Protein AF-A4BT88-F1 (afdb_monomer)

InterPro domains:
  IPR002559 Transposase IS4-like domain [PF01609] (9-213)
  IPR012337 Ribonuclease H-like superfamily [SSF53098] (162-211)

Structure (mmCIF, N/CA/C/O backbone):
data_AF-A4BT88-F1
#
_entry.id   AF-A4BT88-F1
#
loop_
_atom_site.group_PDB
_atom_site.id
_atom_site.type_symbol
_atom_site.label_atom_id
_atom_site.label_alt_id
_atom_site.label_comp_id
_atom_site.label_asym_id
_atom_site.label_entity_id
_atom_site.label_seq_id
_atom_site.pdbx_PDB_ins_code
_atom_site.Cartn_x
_atom_site.Cartn_y
_atom_site.Cartn_z
_atom_site.occupancy
_atom_site.B_iso_or_equiv
_atom_site.auth_seq_id
_atom_site.auth_comp_id
_atom_site.auth_asym_id
_atom_site.auth_atom_id
_atom_site.pdbx_PDB_model_num
ATOM 1 N N . MET A 1 1 ? -19.658 20.709 -5.468 1.00 48.66 1 MET A N 1
ATOM 2 C CA . MET A 1 1 ? -19.830 19.901 -4.240 1.00 48.66 1 MET A CA 1
ATOM 3 C C . MET A 1 1 ? -18.979 18.652 -4.415 1.00 48.66 1 MET A C 1
ATOM 5 O O . MET A 1 1 ? -19.021 18.094 -5.504 1.00 48.66 1 MET A O 1
ATOM 9 N N . ARG A 1 2 ? -18.156 18.259 -3.438 1.00 46.72 2 ARG A N 1
ATOM 10 C CA . ARG A 1 2 ? -17.437 16.972 -3.468 1.00 46.72 2 ARG A CA 1
ATOM 11 C C . ARG A 1 2 ? -18.185 15.986 -2.574 1.00 46.72 2 ARG A C 1
ATOM 13 O O . ARG A 1 2 ? -18.686 16.385 -1.530 1.00 46.72 2 ARG A O 1
ATOM 20 N N . ARG A 1 3 ? -18.292 14.724 -2.984 1.00 50.97 3 ARG A N 1
ATOM 21 C CA . ARG A 1 3 ? -18.869 13.653 -2.159 1.00 50.97 3 ARG A CA 1
ATOM 22 C C . ARG A 1 3 ? -17.748 12.792 -1.611 1.00 50.97 3 ARG A C 1
ATOM 24 O O . ARG A 1 3 ? -16.859 12.423 -2.372 1.00 50.97 3 ARG A O 1
ATOM 31 N N . SER A 1 4 ? -17.804 12.490 -0.321 1.00 57.03 4 SER A N 1
ATOM 32 C CA . SER A 1 4 ? -16.987 11.448 0.296 1.00 57.03 4 SER A CA 1
ATOM 33 C C . SER A 1 4 ? -17.930 10.323 0.703 1.00 57.03 4 SER A C 1
ATOM 35 O O . SER A 1 4 ? -18.947 10.575 1.347 1.00 57.03 4 SER A O 1
ATOM 37 N N . GLY A 1 5 ? -17.650 9.109 0.243 1.00 66.62 5 GLY A N 1
ATOM 38 C CA . GLY A 1 5 ? -18.446 7.927 0.548 1.00 66.62 5 GLY A CA 1
ATOM 39 C C . GLY A 1 5 ? -17.533 6.814 1.025 1.00 66.62 5 GLY A C 1
ATOM 40 O O . GLY A 1 5 ? -16.428 6.670 0.505 1.00 66.62 5 GLY A O 1
ATOM 41 N N . ALA A 1 6 ? -17.991 6.051 2.010 1.00 75.00 6 ALA A N 1
ATOM 42 C CA . ALA A 1 6 ? -17.297 4.877 2.506 1.00 75.00 6 ALA A CA 1
ATOM 43 C C . ALA A 1 6 ? -18.170 3.640 2.298 1.00 75.00 6 ALA A C 1
ATOM 45 O O . ALA A 1 6 ? -19.349 3.629 2.663 1.00 75.00 6 ALA A O 1
ATOM 46 N N . TYR A 1 7 ? -17.568 2.602 1.724 1.00 78.00 7 TYR A N 1
ATOM 47 C CA . TYR A 1 7 ? -18.248 1.372 1.337 1.00 78.00 7 TYR A CA 1
ATOM 48 C C . TYR A 1 7 ? -17.558 0.169 1.972 1.00 78.00 7 TYR A C 1
ATOM 50 O O . TYR A 1 7 ? -16.331 0.142 2.078 1.00 78.00 7 TYR A O 1
ATOM 58 N N . LEU A 1 8 ? -18.348 -0.818 2.388 1.00 80.56 8 LEU A N 1
ATOM 59 C CA . LEU A 1 8 ? -17.885 -2.042 3.029 1.00 80.56 8 LEU A CA 1
ATOM 60 C C . LEU A 1 8 ? -18.184 -3.264 2.163 1.00 80.56 8 LEU A C 1
ATOM 62 O O . LEU A 1 8 ? -19.271 -3.390 1.602 1.00 80.56 8 LEU A O 1
ATOM 66 N N . GLY A 1 9 ? -17.225 -4.188 2.125 1.00 74.88 9 GLY A N 1
ATOM 67 C CA . GLY A 1 9 ? -17.332 -5.434 1.372 1.00 74.88 9 GLY A CA 1
ATOM 68 C C . GLY A 1 9 ? -17.268 -5.234 -0.144 1.00 74.88 9 GLY A C 1
ATOM 69 O O . GLY A 1 9 ? -17.352 -4.117 -0.650 1.00 74.88 9 GLY A O 1
ATOM 70 N N . ASN A 1 10 ? -17.128 -6.344 -0.868 1.00 68.94 10 ASN A N 1
ATOM 71 C CA . ASN A 1 10 ? -17.058 -6.351 -2.336 1.00 68.94 10 ASN A CA 1
ATOM 72 C C . ASN A 1 10 ? -18.403 -6.010 -3.001 1.00 68.94 10 ASN A C 1
ATOM 74 O O . ASN A 1 10 ? -18.450 -5.697 -4.183 1.00 68.94 10 ASN A O 1
ATOM 78 N N . GLU A 1 11 ? -19.489 -6.072 -2.233 1.00 66.69 11 GLU A N 1
ATOM 79 C CA . GLU A 1 11 ? -20.855 -5.752 -2.660 1.00 66.69 11 GLU A CA 1
ATOM 80 C C . GLU A 1 11 ? -21.156 -4.244 -2.577 1.00 66.69 11 GLU A C 1
ATOM 82 O O . GLU A 1 11 ? -22.206 -3.803 -3.032 1.00 66.69 11 GLU A O 1
ATOM 87 N N . GLY A 1 12 ? -20.247 -3.438 -2.006 1.00 66.06 12 GLY A N 1
ATOM 88 C CA . GLY A 1 12 ? -20.375 -1.981 -1.995 1.00 66.06 12 GLY A CA 1
ATOM 89 C C . GLY A 1 12 ? -21.410 -1.438 -1.004 1.00 66.06 12 GLY A C 1
ATOM 90 O O . GLY A 1 12 ? -22.100 -0.466 -1.307 1.00 66.06 12 GLY A O 1
ATOM 91 N N . TRP A 1 13 ? -21.522 -2.009 0.200 1.00 70.19 13 TRP A N 1
ATOM 92 C CA . TRP A 1 13 ? -22.459 -1.515 1.217 1.00 70.19 13 TRP A CA 1
ATOM 93 C C . TRP A 1 13 ? -22.060 -0.120 1.693 1.00 70.19 13 TRP A C 1
ATOM 95 O O . TRP A 1 13 ? -21.040 0.050 2.359 1.00 70.19 13 TRP A O 1
ATOM 105 N N . CYS A 1 14 ? -22.862 0.892 1.370 1.00 77.31 14 CYS A N 1
ATOM 106 C CA . CYS A 1 14 ? -22.620 2.260 1.813 1.00 77.31 14 CYS A CA 1
ATOM 107 C C . CYS A 1 14 ? -22.791 2.382 3.338 1.00 77.31 14 CYS A C 1
ATOM 109 O O . CYS A 1 14 ? -23.903 2.297 3.855 1.00 77.31 14 CYS A O 1
ATOM 111 N N . ILE A 1 15 ? -21.694 2.643 4.050 1.00 77.00 15 ILE A N 1
ATOM 112 C CA . ILE A 1 15 ? -21.663 2.788 5.518 1.00 77.00 15 ILE A CA 1
ATOM 113 C C . ILE A 1 15 ? -21.463 4.241 5.980 1.00 77.00 15 ILE A C 1
ATOM 115 O O . ILE A 1 15 ? -21.512 4.534 7.178 1.00 77.00 15 ILE A O 1
ATOM 119 N N . GLY A 1 16 ? -21.281 5.169 5.037 1.00 71.75 16 GLY A N 1
ATOM 120 C CA . GLY A 1 16 ? -21.278 6.607 5.295 1.00 71.75 16 GLY A CA 1
ATOM 121 C C . GLY A 1 16 ? -21.217 7.433 4.011 1.00 71.75 16 GLY A C 1
ATOM 122 O O . GLY A 1 16 ? -20.466 7.099 3.097 1.00 71.75 16 GLY A O 1
ATOM 123 N N . LEU A 1 17 ? -21.985 8.527 3.963 1.00 69.06 17 LEU A N 1
ATOM 124 C CA . LEU A 1 17 ? -21.977 9.514 2.879 1.00 69.06 17 LEU A CA 1
ATOM 125 C C . LEU A 1 17 ? -21.934 10.927 3.450 1.00 69.06 17 LEU A C 1
ATOM 127 O O . LEU A 1 17 ? -22.734 11.292 4.309 1.00 69.06 17 LEU A O 1
ATOM 131 N N . GLU A 1 18 ? -21.039 11.745 2.909 1.00 64.56 18 GLU A N 1
ATOM 132 C CA . GLU A 1 18 ? -20.963 13.168 3.203 1.00 64.56 18 GLU A CA 1
ATOM 133 C C . GLU A 1 18 ? -20.933 14.012 1.938 1.00 64.56 18 GLU A C 1
ATOM 135 O O . GLU A 1 18 ? -20.230 13.722 0.962 1.00 64.56 18 GLU A O 1
ATOM 140 N N . LEU A 1 19 ? -21.647 15.132 2.007 1.00 55.38 19 LEU A N 1
ATOM 141 C CA . LEU A 1 19 ? -21.564 16.206 1.035 1.00 55.38 19 LEU A CA 1
ATOM 142 C C . LEU A 1 19 ? -20.628 17.289 1.574 1.00 55.38 19 LEU A C 1
ATOM 144 O O . LEU A 1 19 ? -20.898 17.896 2.605 1.00 55.38 19 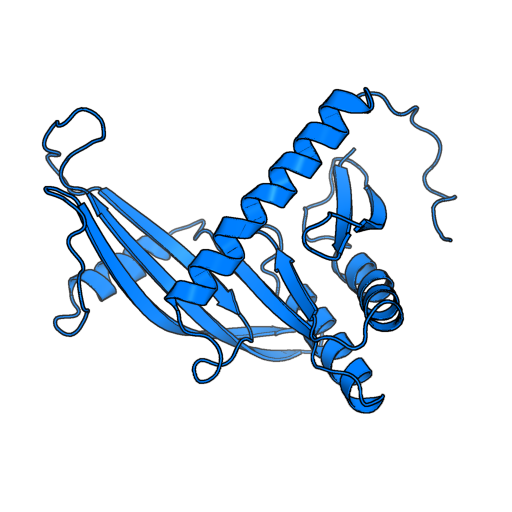LEU A O 1
ATOM 148 N N . ARG A 1 20 ? -19.541 17.556 0.849 1.00 57.53 20 ARG A N 1
ATOM 149 C CA . ARG A 1 20 ? -18.557 18.592 1.179 1.00 57.53 20 ARG A CA 1
ATOM 150 C C . ARG A 1 20 ? -18.611 19.743 0.183 1.00 57.53 20 ARG A C 1
ATOM 152 O O . ARG A 1 20 ? -18.902 19.567 -1.011 1.00 57.53 20 ARG A O 1
ATOM 159 N N . GLU A 1 21 ? -18.298 20.944 0.657 1.00 48.47 21 GLU A N 1
ATOM 160 C CA . GLU A 1 21 ? -18.140 22.106 -0.213 1.00 48.47 21 GLU A CA 1
ATOM 161 C C . GLU A 1 21 ? -17.037 21.860 -1.255 1.00 48.47 21 GLU A C 1
ATOM 163 O O . GLU A 1 21 ? -16.010 21.236 -0.994 1.00 48.47 21 GLU A O 1
ATOM 168 N N . GLY A 1 22 ? -17.254 22.323 -2.490 1.00 45.28 22 GLY A N 1
ATOM 169 C CA . GLY A 1 22 ? -16.423 21.948 -3.645 1.00 45.28 22 GLY A CA 1
ATOM 170 C C . GLY A 1 22 ? -14.963 22.423 -3.606 1.00 45.28 22 GLY A C 1
ATOM 171 O O . GLY A 1 22 ? -14.203 22.050 -4.497 1.00 45.28 22 GLY A O 1
ATOM 172 N N . ARG A 1 23 ? -14.585 23.236 -2.610 1.00 44.97 23 ARG A N 1
ATOM 173 C CA . ARG A 1 23 ? -13.253 23.841 -2.453 1.00 44.97 23 ARG A CA 1
ATOM 174 C C . ARG A 1 23 ? -12.338 23.103 -1.463 1.00 44.97 23 ARG A C 1
ATOM 176 O O . ARG A 1 23 ? -11.184 23.493 -1.338 1.00 44.97 23 ARG A O 1
ATOM 183 N N . CYS A 1 24 ? -12.809 22.058 -0.781 1.00 44.66 24 CYS A N 1
ATOM 184 C CA . CYS A 1 24 ? -11.990 21.312 0.180 1.00 44.66 24 CYS A CA 1
ATOM 185 C C . CYS A 1 24 ? -11.049 20.311 -0.518 1.00 44.66 24 CYS A C 1
ATOM 187 O O . CYS A 1 24 ? -11.451 19.617 -1.460 1.00 44.66 24 CYS A O 1
ATOM 189 N N . HIS A 1 25 ? -9.806 20.206 -0.034 1.00 51.12 25 HIS A N 1
ATOM 190 C CA . HIS A 1 25 ? -8.873 19.144 -0.429 1.00 51.12 25 HIS A CA 1
ATOM 191 C C . HIS A 1 25 ? -9.446 17.766 -0.057 1.00 51.12 25 HIS A C 1
ATOM 193 O O . HIS A 1 25 ? -10.094 17.634 0.978 1.00 51.12 25 HIS A O 1
ATOM 199 N N . SER A 1 26 ? -9.205 16.733 -0.873 1.00 53.91 26 SER A N 1
ATOM 200 C CA . SER A 1 26 ? -9.776 15.380 -0.700 1.00 53.91 26 SER A CA 1
ATOM 201 C C . SER A 1 26 ? -9.480 14.766 0.676 1.00 53.91 26 SER A C 1
ATOM 203 O O . SER A 1 26 ? -10.335 14.084 1.232 1.00 53.91 26 SER A O 1
ATOM 205 N N . ALA A 1 27 ? -8.316 15.058 1.263 1.00 55.72 27 ALA A N 1
ATOM 206 C CA . ALA A 1 27 ? -7.939 14.590 2.598 1.00 55.72 27 ALA A CA 1
ATOM 207 C C . ALA A 1 27 ? -8.569 15.391 3.757 1.00 55.72 27 ALA A C 1
ATOM 209 O O . ALA A 1 27 ? -8.646 14.891 4.879 1.00 55.72 27 ALA A O 1
ATOM 210 N N . GLN A 1 28 ? -9.005 16.632 3.525 1.00 57.56 28 GLN A N 1
ATOM 211 C CA . GLN A 1 28 ? -9.471 17.522 4.590 1.00 57.56 28 GLN A CA 1
ATOM 212 C C . GLN A 1 28 ? -10.834 17.059 5.124 1.00 57.56 28 GLN A C 1
ATOM 214 O O . GLN A 1 28 ? -11.808 17.019 4.372 1.00 57.56 28 GLN A O 1
ATOM 219 N N . GLY A 1 29 ? -10.885 16.707 6.415 1.00 58.78 29 GLY A N 1
ATOM 220 C CA . GLY A 1 29 ? -12.068 16.168 7.100 1.00 58.78 29 GLY A CA 1
ATOM 221 C C . GLY A 1 29 ? -12.279 14.665 6.887 1.00 58.78 29 GLY A C 1
ATOM 222 O O . GLY A 1 29 ? -13.250 14.090 7.367 1.00 58.78 29 GLY A O 1
ATOM 223 N N . THR A 1 30 ? -11.416 13.981 6.132 1.00 67.38 30 THR A N 1
ATOM 224 C CA . THR A 1 30 ? -11.561 12.528 5.908 1.00 67.38 30 THR A CA 1
ATOM 225 C C . THR A 1 30 ? -11.239 11.726 7.165 1.00 67.38 30 THR A C 1
ATOM 227 O O . THR A 1 30 ? -11.800 10.657 7.373 1.00 67.38 30 THR A O 1
ATOM 230 N N . ASP A 1 31 ? -10.418 12.273 8.053 1.00 67.62 31 ASP A N 1
ATOM 231 C CA . ASP A 1 31 ? -10.164 11.700 9.370 1.00 67.62 31 ASP A CA 1
ATOM 232 C C . ASP A 1 31 ? -11.429 11.658 10.238 1.00 67.62 31 ASP A C 1
ATOM 234 O O . ASP A 1 31 ? -11.677 10.653 10.896 1.00 67.62 31 ASP A O 1
ATOM 238 N N . GLU A 1 32 ? -12.281 12.684 10.161 1.00 73.12 32 GLU A N 1
ATOM 239 C CA . GLU A 1 32 ? -13.572 12.718 10.860 1.00 73.12 32 GLU A CA 1
ATOM 240 C C . GLU A 1 32 ? -14.534 11.661 10.298 1.00 73.12 32 GLU A C 1
ATOM 242 O O . GLU A 1 32 ? -15.223 10.972 11.051 1.00 73.12 32 GLU A O 1
ATOM 247 N N . VAL A 1 33 ? -14.526 11.454 8.974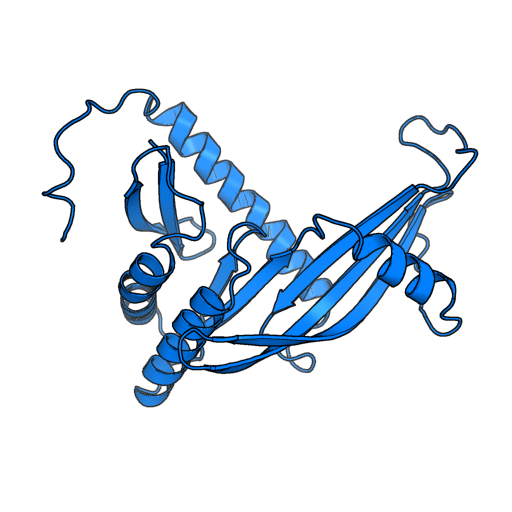 1.00 78.12 33 VAL A N 1
ATOM 248 C CA . VAL A 1 33 ? -15.275 10.354 8.343 1.00 78.12 33 VAL A CA 1
ATOM 249 C C . VAL A 1 33 ? -14.778 9.003 8.832 1.00 78.12 33 VAL A C 1
ATOM 251 O O . VAL A 1 33 ? -15.596 8.173 9.224 1.00 78.12 33 VAL A O 1
ATOM 254 N N . LEU A 1 34 ? -13.463 8.772 8.856 1.00 83.56 34 LEU A N 1
ATOM 255 C CA . LEU A 1 34 ? -12.897 7.516 9.351 1.00 83.56 34 LEU A CA 1
ATOM 256 C C . LEU A 1 34 ? -13.265 7.277 10.820 1.00 83.56 34 LEU A C 1
ATOM 258 O O . LEU A 1 34 ? -13.692 6.173 11.158 1.00 83.56 34 LEU A O 1
ATOM 262 N N . ALA A 1 35 ? -13.193 8.310 11.663 1.00 80.44 35 ALA A N 1
ATOM 263 C CA . ALA A 1 35 ? -13.559 8.224 13.075 1.00 80.44 35 ALA A CA 1
ATOM 264 C C . ALA A 1 35 ? -15.021 7.795 13.286 1.00 80.44 35 ALA A C 1
ATOM 266 O O . ALA A 1 35 ? -15.318 7.064 14.228 1.00 80.44 35 ALA A O 1
ATOM 267 N N . ARG A 1 36 ? -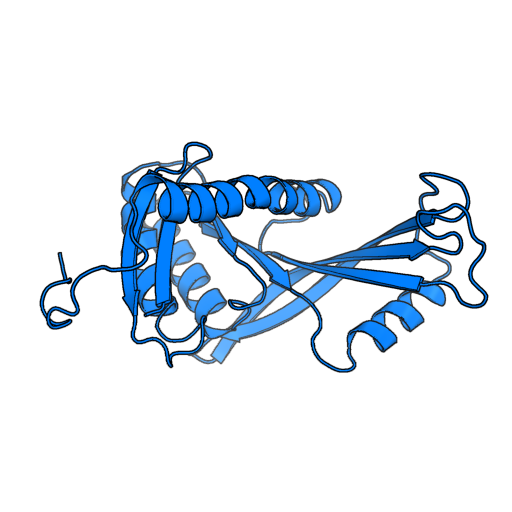15.944 8.186 12.397 1.00 81.69 36 ARG A N 1
ATOM 268 C CA . ARG A 1 36 ? -17.347 7.742 12.473 1.00 81.69 36 ARG A CA 1
ATOM 269 C C . ARG A 1 36 ? -17.590 6.387 11.814 1.00 81.69 36 ARG A C 1
ATOM 271 O O . ARG A 1 36 ? -18.405 5.603 12.298 1.00 81.69 36 ARG A O 1
ATOM 278 N N . VAL A 1 37 ? -16.934 6.121 10.688 1.00 86.38 37 VAL A N 1
ATOM 279 C CA . VAL A 1 37 ? -17.232 4.967 9.833 1.00 86.38 37 VAL A CA 1
ATOM 280 C C . VAL A 1 37 ? -16.553 3.690 10.328 1.00 86.38 37 VAL A C 1
ATOM 282 O O . VAL A 1 37 ? -17.181 2.632 10.306 1.00 86.38 37 VAL A O 1
ATOM 285 N N . LEU A 1 38 ? -15.308 3.754 10.806 1.00 89.44 38 LEU A N 1
ATOM 286 C CA . LEU A 1 38 ? -14.565 2.559 11.223 1.00 89.44 38 LEU A CA 1
ATOM 287 C C . LEU A 1 38 ? -15.207 1.830 12.421 1.00 89.44 38 LEU A C 1
ATOM 289 O O . LEU A 1 38 ? -15.340 0.605 12.345 1.00 89.44 38 LEU A O 1
ATOM 293 N N . PRO A 1 39 ? -15.706 2.517 13.471 1.00 87.31 39 PRO A N 1
ATOM 294 C CA . PRO A 1 39 ? -16.450 1.847 14.538 1.00 87.31 39 PRO A CA 1
ATOM 295 C C . PRO A 1 39 ? -17.75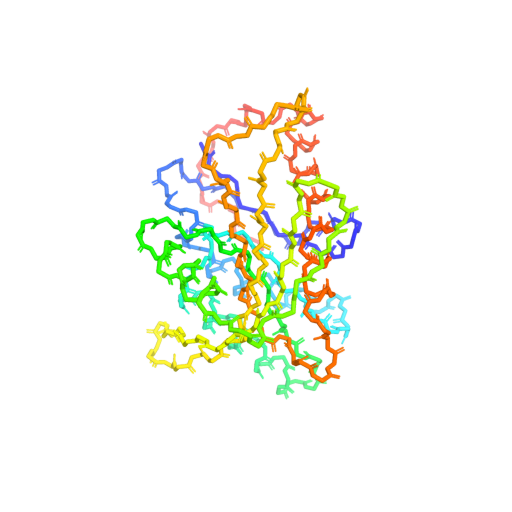0 1.206 14.038 1.00 87.31 39 PRO A C 1
ATOM 297 O O . PRO A 1 39 ? -18.108 0.112 14.469 1.00 87.31 39 PRO A O 1
ATOM 300 N N . ARG A 1 40 ? -18.455 1.854 13.096 1.00 88.12 4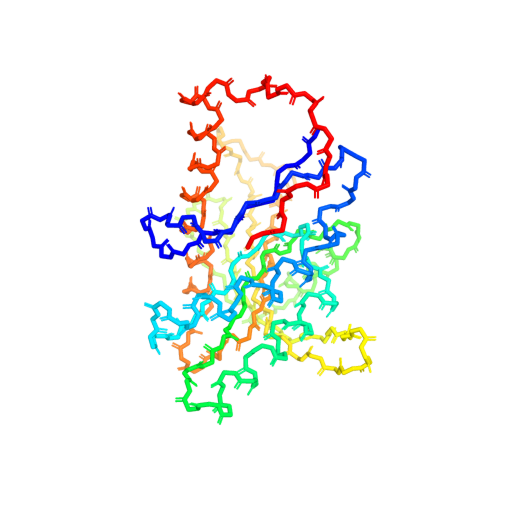0 ARG A N 1
ATOM 301 C CA . ARG A 1 40 ? -19.674 1.300 12.479 1.00 88.12 40 ARG A CA 1
ATOM 302 C C . ARG A 1 40 ? -19.353 0.034 11.685 1.00 88.12 40 ARG A C 1
ATOM 304 O O . ARG A 1 40 ? -20.015 -0.977 11.888 1.00 88.12 40 ARG A O 1
ATOM 311 N N . ALA A 1 41 ? -18.305 0.058 10.861 1.00 87.62 41 ALA A N 1
ATOM 312 C CA . ALA A 1 41 ? -17.833 -1.115 10.128 1.00 87.62 41 ALA A CA 1
ATOM 313 C C . ALA A 1 41 ? -17.478 -2.272 11.074 1.00 87.62 41 ALA A C 1
ATOM 315 O O . ALA A 1 41 ? -17.845 -3.413 10.813 1.00 87.62 41 ALA A O 1
ATOM 316 N N . GLY A 1 42 ? -16.829 -1.979 12.206 1.00 86.31 42 GLY A N 1
ATOM 317 C CA . GLY A 1 42 ? -16.491 -2.998 13.199 1.00 86.31 42 GLY A CA 1
ATOM 318 C C . GLY A 1 42 ? -17.672 -3.595 13.955 1.00 86.31 42 GLY A C 1
ATOM 319 O O . GLY A 1 42 ? -17.562 -4.711 14.439 1.00 86.31 42 GLY A O 1
ATOM 320 N N . ARG A 1 43 ? -18.818 -2.912 14.005 1.00 87.00 43 ARG A N 1
ATOM 321 C CA . ARG A 1 43 ? -20.063 -3.478 14.552 1.00 87.00 43 ARG A CA 1
ATOM 322 C C . ARG A 1 43 ? -20.804 -4.377 13.564 1.00 87.00 43 ARG A C 1
ATOM 324 O O . ARG A 1 43 ? -21.684 -5.120 13.981 1.00 87.00 43 ARG A O 1
ATOM 331 N N . LEU A 1 44 ? -20.497 -4.266 12.271 1.00 87.38 44 LEU A N 1
ATOM 332 C CA . LEU A 1 44 ? -21.151 -5.035 11.209 1.00 87.38 44 LEU A CA 1
ATOM 333 C C . LEU A 1 44 ? -20.452 -6.369 10.926 1.00 87.38 44 LEU A C 1
ATOM 335 O O . LEU A 1 44 ? -21.053 -7.246 10.315 1.00 87.38 44 LEU A O 1
ATOM 339 N N . THR A 1 45 ? -19.190 -6.524 11.330 1.00 85.12 45 THR A N 1
ATOM 340 C CA . THR A 1 45 ? -18.421 -7.748 11.092 1.00 85.12 45 THR A CA 1
ATOM 341 C C . THR A 1 45 ? -17.281 -7.900 12.088 1.00 85.12 45 THR A C 1
ATOM 343 O O . THR A 1 45 ? -16.584 -6.929 12.386 1.00 85.12 45 THR A O 1
ATOM 346 N N . ASP A 1 46 ? -17.032 -9.135 12.522 1.00 84.31 46 ASP A N 1
ATOM 347 C CA . ASP A 1 46 ? -15.873 -9.505 13.342 1.00 84.31 46 ASP A CA 1
ATOM 348 C C . ASP A 1 46 ? -14.605 -9.751 12.507 1.00 84.31 46 ASP A C 1
ATOM 350 O O . ASP A 1 46 ? -13.505 -9.823 13.060 1.00 84.31 46 ASP A O 1
ATOM 354 N N . ALA A 1 47 ? -14.736 -9.838 11.178 1.00 86.88 47 ALA A N 1
ATOM 355 C CA . ALA A 1 47 ? -13.614 -10.050 10.271 1.00 86.88 47 ALA A CA 1
ATOM 356 C C . ALA A 1 47 ? -12.608 -8.885 10.302 1.00 86.88 47 ALA A C 1
ATOM 358 O O . ALA A 1 47 ? -12.949 -7.742 10.625 1.00 86.88 47 ALA A O 1
ATOM 359 N N . ALA A 1 48 ? -11.363 -9.177 9.914 1.00 88.94 48 ALA A N 1
ATOM 360 C CA . ALA A 1 48 ? -10.349 -8.150 9.703 1.00 88.94 48 ALA A CA 1
ATOM 361 C C . ALA A 1 48 ? -10.822 -7.139 8.648 1.00 88.94 48 ALA A C 1
ATOM 363 O O . ALA A 1 48 ? -11.434 -7.509 7.643 1.00 88.94 48 ALA A O 1
ATOM 364 N N . LEU A 1 49 ? -10.533 -5.859 8.880 1.00 93.12 49 LEU A N 1
ATOM 365 C CA . LEU A 1 49 ? -10.887 -4.790 7.950 1.00 93.12 49 LEU A CA 1
ATOM 366 C C . LEU A 1 49 ? -9.647 -4.305 7.212 1.00 93.12 49 LEU A C 1
ATOM 368 O O . LEU A 1 49 ? -8.599 -4.132 7.822 1.00 93.12 49 LEU A O 1
ATOM 372 N N . LEU A 1 50 ? -9.797 -4.011 5.921 1.00 93.31 50 LEU A N 1
ATOM 373 C CA . LEU A 1 50 ? -8.777 -3.349 5.114 1.00 93.31 50 LEU A CA 1
ATOM 374 C C . LEU A 1 50 ? -9.341 -2.045 4.549 1.00 93.31 50 LEU A C 1
ATOM 376 O O . LEU A 1 50 ? -10.234 -2.052 3.700 1.00 93.31 50 LEU A O 1
ATOM 380 N N . VAL A 1 51 ? -8.800 -0.921 5.006 1.00 91.75 51 VAL A N 1
ATOM 381 C CA . VAL A 1 51 ? -9.112 0.407 4.481 1.00 91.75 51 VAL A CA 1
ATOM 382 C C . VAL A 1 51 ? -8.297 0.627 3.211 1.00 91.75 51 VAL A C 1
ATOM 384 O O . VAL A 1 51 ? -7.076 0.763 3.269 1.00 91.75 51 VAL A O 1
ATOM 387 N N . ARG A 1 52 ? -8.973 0.666 2.061 1.00 89.75 52 ARG A N 1
ATOM 388 C CA . ARG A 1 52 ? -8.363 0.956 0.755 1.00 89.75 52 ARG A CA 1
ATOM 389 C C . ARG A 1 52 ? -8.652 2.397 0.359 1.00 89.75 52 ARG A C 1
ATOM 391 O O . ARG A 1 52 ? -9.807 2.813 0.420 1.00 89.75 52 ARG A O 1
ATOM 398 N N . MET A 1 53 ? -7.619 3.152 -0.007 1.00 86.75 53 MET A N 1
ATOM 399 C CA . MET A 1 53 ? -7.756 4.552 -0.422 1.00 86.75 53 MET A CA 1
ATOM 400 C C . MET A 1 53 ? -6.785 4.912 -1.552 1.00 86.75 53 MET A C 1
ATOM 402 O O . MET A 1 53 ? -5.736 4.289 -1.723 1.00 86.75 53 MET A O 1
ATOM 406 N N . ASP A 1 54 ? -7.113 5.964 -2.296 1.00 82.88 54 ASP A N 1
ATOM 407 C CA . ASP A 1 54 ? -6.246 6.516 -3.337 1.00 82.88 54 ASP A CA 1
ATOM 408 C C . ASP A 1 54 ? -5.193 7.484 -2.798 1.00 82.88 54 ASP A C 1
ATOM 410 O O . ASP A 1 54 ? -5.229 7.921 -1.646 1.00 82.88 54 ASP A O 1
ATOM 414 N N . SER A 1 55 ? -4.279 7.894 -3.680 1.00 77.62 55 SER A N 1
ATOM 415 C CA . SER A 1 55 ? -3.134 8.757 -3.360 1.00 77.62 55 SER A CA 1
ATOM 416 C C . SER A 1 55 ? -3.520 10.093 -2.742 1.00 77.62 55 SER A C 1
ATOM 418 O O . SER A 1 55 ? -2.742 10.688 -2.003 1.00 77.62 55 SER A O 1
ATOM 420 N N . ASP A 1 56 ? -4.726 10.566 -3.042 1.00 74.62 56 ASP A N 1
ATOM 421 C CA . ASP A 1 56 ? -5.294 11.793 -2.490 1.00 74.62 56 ASP A CA 1
ATOM 422 C C . ASP A 1 56 ? -5.513 11.722 -0.962 1.00 74.62 56 ASP A C 1
ATOM 424 O O . ASP A 1 56 ? -5.745 12.751 -0.325 1.00 74.62 56 ASP A O 1
ATOM 428 N N . PHE A 1 57 ? -5.413 10.524 -0.376 1.00 78.94 57 PHE A N 1
ATOM 429 C CA . PHE A 1 57 ? -5.549 10.237 1.050 1.00 78.94 57 PHE A CA 1
ATOM 430 C C . PHE A 1 57 ? -4.231 9.789 1.712 1.00 78.94 57 PHE A C 1
ATOM 432 O O . PHE A 1 57 ? -4.240 9.397 2.879 1.00 78.94 57 PHE A O 1
ATOM 439 N N . ASP A 1 58 ? -3.084 9.879 1.025 1.00 83.12 58 ASP A N 1
ATOM 440 C CA . ASP A 1 58 ? -1.769 9.693 1.661 1.00 83.12 58 ASP A CA 1
ATOM 441 C C . ASP A 1 58 ? -1.468 10.878 2.591 1.00 83.12 58 ASP A C 1
ATOM 443 O O . ASP A 1 58 ? -0.891 11.894 2.201 1.00 83.12 58 ASP A O 1
ATOM 447 N N . SER A 1 59 ? -1.896 10.761 3.847 1.00 84.75 59 SER A N 1
ATOM 448 C CA . SER A 1 59 ? -1.544 11.713 4.892 1.00 84.75 59 SER A CA 1
ATOM 449 C C . SER A 1 59 ? -1.292 11.002 6.211 1.00 84.75 59 SER A C 1
ATOM 451 O O . SER A 1 59 ? -2.027 10.097 6.611 1.00 84.75 59 SER A O 1
ATOM 453 N N . GLY A 1 60 ? -0.275 11.464 6.939 1.00 85.31 60 GLY A N 1
ATOM 454 C CA . GLY A 1 60 ? 0.038 10.932 8.263 1.00 85.31 60 GLY A CA 1
ATOM 455 C C . GLY A 1 60 ? -1.132 11.041 9.245 1.00 85.31 60 GLY A C 1
ATOM 456 O O . GLY A 1 60 ? -1.334 10.140 10.053 1.00 85.31 60 GLY A O 1
ATOM 457 N N . LYS A 1 61 ? -1.969 12.083 9.119 1.00 85.69 61 LYS A N 1
ATOM 458 C CA . LYS A 1 61 ? -3.205 12.236 9.903 1.00 85.69 61 LYS A CA 1
ATOM 459 C C . LYS A 1 61 ? -4.154 11.049 9.706 1.00 85.69 61 LYS A C 1
ATOM 461 O O . LYS A 1 61 ? -4.631 10.507 10.698 1.00 85.69 61 LYS A O 1
ATOM 466 N N . LEU A 1 62 ? -4.383 10.631 8.458 1.00 87.94 62 LEU A N 1
ATOM 467 C CA . LEU A 1 62 ? -5.279 9.515 8.134 1.00 87.94 62 LEU A CA 1
ATOM 468 C C . LEU A 1 62 ? -4.702 8.173 8.579 1.00 87.94 62 LEU A C 1
ATOM 470 O O . LEU A 1 62 ? -5.416 7.390 9.200 1.00 87.94 62 LEU A O 1
ATOM 474 N N . PHE A 1 63 ? -3.406 7.940 8.360 1.00 89.75 63 PHE A N 1
ATOM 475 C CA . PHE A 1 63 ? -2.739 6.760 8.914 1.00 89.75 63 PHE A CA 1
ATOM 476 C C . PHE A 1 63 ? -2.872 6.697 10.442 1.00 89.75 63 PHE A C 1
ATOM 478 O O . PHE A 1 63 ? -3.150 5.632 10.984 1.00 89.75 63 PHE A O 1
ATOM 485 N N . GLY A 1 64 ? -2.718 7.833 11.133 1.00 89.44 64 GLY A N 1
ATOM 486 C CA . GLY A 1 64 ? -2.865 7.916 12.588 1.00 89.44 64 GLY A CA 1
ATOM 487 C C . GLY A 1 64 ? -4.275 7.579 13.053 1.00 89.44 64 GLY A C 1
ATOM 488 O O . GLY A 1 64 ? -4.434 6.746 13.938 1.00 89.44 64 GLY A O 1
ATOM 489 N N . ALA A 1 65 ? -5.291 8.148 12.400 1.00 89.56 65 ALA A N 1
ATOM 490 C CA . ALA A 1 65 ? -6.688 7.857 12.710 1.00 89.56 65 ALA A CA 1
ATOM 491 C C . ALA A 1 65 ? -7.029 6.365 12.524 1.00 89.56 65 ALA A C 1
ATOM 493 O O . ALA A 1 65 ? -7.708 5.774 13.362 1.00 89.56 65 ALA A O 1
ATOM 494 N N . ILE A 1 66 ? -6.524 5.728 11.459 1.00 91.94 66 ILE A N 1
ATOM 495 C CA . ILE A 1 66 ? -6.733 4.288 11.225 1.00 91.94 66 ILE A CA 1
ATOM 496 C C . ILE A 1 66 ? -6.011 3.455 12.285 1.00 91.94 66 ILE A C 1
ATOM 498 O O . ILE A 1 66 ? -6.596 2.515 12.818 1.00 91.94 66 ILE A O 1
ATOM 502 N N . ALA A 1 67 ? -4.768 3.804 12.624 1.00 91.00 67 ALA A N 1
ATOM 503 C CA . ALA A 1 67 ? -4.005 3.103 13.652 1.00 91.00 67 ALA A CA 1
ATOM 504 C C . ALA A 1 67 ? -4.686 3.188 15.030 1.00 91.00 67 ALA A C 1
ATOM 506 O O . ALA A 1 67 ? -4.774 2.187 15.739 1.00 91.00 67 ALA A O 1
ATOM 507 N N . GLU A 1 68 ? -5.221 4.357 15.390 1.00 90.56 68 GLU A N 1
ATOM 508 C CA . GLU A 1 68 ? -5.968 4.567 16.633 1.00 90.56 68 GLU A CA 1
ATOM 509 C C . GLU A 1 68 ? -7.258 3.736 16.670 1.00 90.56 68 GLU A C 1
ATOM 511 O O . GLU A 1 68 ? -7.489 3.017 17.645 1.00 90.56 68 GLU A O 1
ATOM 516 N N . ALA A 1 69 ? -8.044 3.748 15.588 1.00 91.69 69 ALA A N 1
ATOM 517 C CA . ALA A 1 69 ? -9.249 2.927 15.466 1.00 91.69 69 ALA A CA 1
ATOM 518 C C . ALA A 1 69 ? -8.934 1.419 15.502 1.00 91.69 69 ALA A C 1
ATOM 520 O O . ALA A 1 69 ? -9.646 0.639 16.137 1.00 91.69 69 ALA A O 1
ATOM 521 N N . SER A 1 70 ? -7.841 1.002 14.856 1.00 93.06 70 SER A N 1
ATOM 522 C CA . SER A 1 70 ? -7.348 -0.378 14.879 1.00 93.06 70 SER A CA 1
ATOM 523 C C . SER A 1 70 ? -6.977 -0.815 16.297 1.00 93.06 70 SER A C 1
ATOM 525 O O . SER A 1 70 ? -7.371 -1.896 16.738 1.00 93.06 70 SER A O 1
ATOM 527 N N . ALA A 1 71 ? -6.264 0.035 17.041 1.00 92.00 71 ALA A N 1
ATOM 528 C CA . ALA A 1 71 ? -5.885 -0.237 18.423 1.00 92.00 71 ALA A CA 1
ATOM 529 C C . ALA A 1 71 ? -7.106 -0.298 19.355 1.00 92.00 71 ALA A C 1
ATOM 531 O O . ALA A 1 71 ? -7.177 -1.165 20.225 1.00 92.00 71 ALA A O 1
ATOM 532 N N . GLU A 1 72 ? -8.082 0.595 19.178 1.00 92.31 72 GLU A N 1
ATOM 533 C CA . GLU A 1 72 ? -9.324 0.578 19.953 1.00 92.31 72 GLU A CA 1
ATOM 534 C C . GLU A 1 72 ? -10.128 -0.703 19.727 1.00 92.31 72 GLU A C 1
ATOM 536 O O . GLU A 1 72 ? -10.522 -1.359 20.694 1.00 92.31 72 GLU A O 1
ATOM 541 N N . ARG A 1 73 ? -10.294 -1.111 18.465 1.00 92.50 73 ARG A N 1
ATOM 542 C CA . ARG A 1 73 ? -10.976 -2.358 18.113 1.00 92.50 73 ARG A CA 1
ATOM 543 C C . ARG A 1 73 ? -10.301 -3.580 18.738 1.00 92.50 73 ARG A C 1
ATOM 545 O O . ARG A 1 73 ? -10.986 -4.438 19.291 1.00 92.50 73 ARG A O 1
ATOM 552 N N . GLN A 1 74 ? -8.972 -3.634 18.702 1.00 93.00 74 GLN A N 1
ATOM 553 C CA . GLN A 1 74 ? -8.202 -4.730 19.294 1.00 93.00 74 GLN A CA 1
ATOM 554 C C . GLN A 1 74 ? -8.307 -4.771 20.823 1.00 93.00 74 GLN A C 1
ATOM 556 O O . GLN A 1 74 ? -8.415 -5.855 21.393 1.00 93.00 74 GLN A O 1
ATOM 561 N N . ARG A 1 75 ? -8.363 -3.616 21.507 1.00 93.88 75 ARG A N 1
ATOM 562 C CA . ARG A 1 75 ? -8.650 -3.571 22.956 1.00 93.88 75 ARG A CA 1
ATOM 563 C C . ARG A 1 75 ? -10.017 -4.168 23.297 1.00 93.88 75 ARG A C 1
ATOM 565 O O . ARG A 1 75 ? -10.172 -4.739 24.371 1.00 93.88 75 ARG A O 1
ATOM 572 N N . GLY A 1 76 ? -10.983 -4.055 22.386 1.00 90.69 76 GLY A N 1
ATOM 573 C CA . GLY A 1 76 ? -12.295 -4.696 22.482 1.00 90.69 76 GLY A CA 1
ATOM 574 C C . GLY A 1 76 ? -12.323 -6.175 22.071 1.00 90.69 76 GLY A C 1
ATOM 575 O O . GLY A 1 76 ? -13.402 -6.756 22.038 1.00 90.69 76 GLY A O 1
ATOM 576 N N . GLY A 1 77 ? -11.177 -6.784 21.742 1.00 91.56 77 GLY A N 1
ATOM 577 C CA . GLY A 1 77 ? -11.074 -8.180 21.298 1.00 91.56 77 GLY A CA 1
ATOM 578 C C . GLY A 1 77 ? -11.340 -8.408 19.805 1.00 91.56 77 GLY A C 1
ATOM 579 O O . GLY A 1 77 ? -11.365 -9.555 19.365 1.00 91.56 77 GLY A O 1
ATOM 580 N N . GLY A 1 78 ? -11.534 -7.347 19.018 1.00 91.19 78 GLY A N 1
ATOM 581 C CA . GLY A 1 78 ? -11.747 -7.448 17.575 1.00 91.19 78 GLY A CA 1
ATOM 582 C C . GLY A 1 78 ? -10.448 -7.593 16.774 1.00 91.19 78 GLY A C 1
ATOM 583 O O . GLY A 1 78 ? -9.367 -7.225 17.228 1.00 91.19 78 GLY A O 1
ATOM 584 N N . ALA A 1 79 ? -10.568 -8.080 15.537 1.00 91.94 79 ALA A N 1
ATOM 585 C CA . ALA A 1 79 ? -9.469 -8.127 14.570 1.00 91.94 79 ALA A CA 1
ATOM 586 C C . ALA A 1 79 ? -8.915 -6.721 14.227 1.00 91.94 79 ALA A C 1
ATOM 588 O O . ALA A 1 79 ? -9.647 -5.734 14.361 1.00 91.94 79 ALA A O 1
ATOM 589 N N . PRO A 1 80 ? -7.652 -6.601 13.769 1.00 92.31 80 PRO A N 1
ATOM 590 C CA . PRO A 1 80 ? -7.072 -5.316 13.388 1.00 92.31 80 PRO A CA 1
ATOM 591 C C . PRO A 1 80 ? -7.784 -4.678 12.187 1.00 92.31 80 PRO A C 1
ATOM 593 O O . PRO A 1 80 ? -8.412 -5.344 11.357 1.00 92.31 80 PRO A O 1
ATOM 596 N N . ILE A 1 81 ? -7.651 -3.355 12.105 1.00 94.62 81 ILE A N 1
ATOM 597 C CA . ILE A 1 81 ? -7.962 -2.565 10.915 1.00 94.62 81 ILE A CA 1
ATOM 598 C C . ILE A 1 81 ? -6.636 -2.242 10.226 1.00 94.62 81 ILE A C 1
ATOM 600 O O . ILE A 1 81 ? -5.791 -1.544 10.787 1.00 94.62 81 ILE A O 1
ATOM 604 N N . GLU A 1 82 ? -6.475 -2.769 9.022 1.00 94.88 82 GLU A N 1
ATOM 605 C CA . GLU A 1 82 ? -5.318 -2.599 8.152 1.00 94.88 82 GLU A CA 1
ATOM 606 C C . GLU A 1 82 ? -5.575 -1.488 7.128 1.00 94.88 82 GLU A C 1
ATOM 608 O O . GLU A 1 82 ? -6.721 -1.114 6.864 1.00 94.88 82 GLU A O 1
ATOM 613 N N . VAL A 1 83 ? -4.517 -0.970 6.507 1.00 93.75 83 VAL A N 1
ATOM 614 C CA . VAL A 1 83 ? -4.611 0.067 5.471 1.00 93.75 83 VAL A CA 1
ATOM 615 C C . VAL A 1 83 ? -3.816 -0.307 4.224 1.00 93.75 83 VAL A C 1
ATOM 617 O O . VAL A 1 83 ? -2.756 -0.923 4.314 1.00 93.75 83 VAL A O 1
ATOM 620 N N . LEU A 1 84 ? -4.323 0.086 3.056 1.00 93.81 84 LEU A N 1
ATOM 621 C CA . LEU A 1 84 ? -3.649 0.018 1.762 1.00 93.81 84 LEU A CA 1
ATOM 622 C C . LEU A 1 84 ? -3.948 1.293 0.964 1.00 93.81 84 LEU A C 1
ATOM 624 O O . LEU A 1 84 ? -5.091 1.540 0.582 1.00 93.81 84 LEU A O 1
ATOM 628 N N . ILE A 1 85 ? -2.918 2.094 0.697 1.00 90.00 85 ILE A N 1
ATOM 629 C CA . ILE A 1 85 ? -3.020 3.314 -0.110 1.00 90.00 85 ILE A CA 1
ATOM 630 C C . ILE A 1 85 ? -2.127 3.189 -1.335 1.00 90.00 85 ILE A C 1
ATOM 632 O O . ILE A 1 85 ? -0.927 2.960 -1.190 1.00 90.00 85 ILE A O 1
ATOM 636 N N . LYS A 1 86 ? -2.676 3.405 -2.535 1.00 86.69 86 LYS A N 1
ATOM 637 C CA . LYS A 1 86 ? -1.835 3.623 -3.718 1.00 86.69 86 LYS A CA 1
ATOM 638 C C . LYS A 1 86 ? -1.353 5.058 -3.723 1.00 86.69 86 LYS A C 1
ATOM 640 O O . LYS A 1 86 ? -2.156 5.979 -3.789 1.00 86.69 86 LYS A O 1
ATOM 645 N N . TRP A 1 87 ? -0.049 5.253 -3.729 1.00 76.94 87 TRP A N 1
ATOM 646 C CA . TRP A 1 87 ? 0.564 6.550 -3.929 1.00 76.94 87 TRP A CA 1
ATOM 647 C C . TRP A 1 87 ? 1.021 6.704 -5.380 1.00 76.94 87 TRP A C 1
ATOM 649 O O . TRP A 1 87 ? 1.513 5.768 -6.008 1.00 76.94 87 TRP A O 1
ATOM 659 N N . ASN A 1 88 ? 0.848 7.903 -5.933 1.00 64.69 88 ASN A N 1
ATOM 660 C CA . ASN A 1 88 ? 1.447 8.270 -7.209 1.00 64.69 88 ASN A CA 1
ATOM 661 C C . ASN A 1 88 ? 2.464 9.380 -6.917 1.00 64.69 88 ASN A C 1
ATOM 663 O O . ASN A 1 88 ? 2.034 10.448 -6.465 1.00 64.69 88 ASN A O 1
ATOM 667 N N . PRO A 1 89 ? 3.776 9.160 -7.116 1.00 59.47 89 PRO A N 1
ATOM 668 C CA . PRO A 1 89 ? 4.787 10.156 -6.789 1.00 59.47 89 PRO A CA 1
ATOM 669 C C . PRO A 1 89 ? 4.568 11.429 -7.621 1.00 59.47 89 PRO A C 1
ATOM 671 O O . PRO A 1 89 ? 4.912 11.495 -8.798 1.00 59.47 89 PRO A O 1
ATOM 674 N N . ARG A 1 90 ? 3.972 12.468 -7.028 1.00 55.31 90 ARG A N 1
ATOM 675 C CA . ARG A 1 90 ? 3.864 13.789 -7.660 1.00 55.31 90 ARG A CA 1
ATOM 676 C C . ARG A 1 90 ? 5.067 14.624 -7.220 1.00 55.31 90 ARG A C 1
ATOM 678 O O . ARG A 1 90 ? 5.099 15.101 -6.092 1.00 55.31 90 ARG A O 1
ATOM 685 N N . GLY A 1 91 ? 6.039 14.789 -8.120 1.00 55.75 91 GLY A N 1
ATOM 686 C CA . GLY A 1 91 ? 7.201 15.670 -7.946 1.00 55.75 91 GLY A CA 1
ATOM 687 C C . GLY A 1 91 ? 8.497 14.954 -7.548 1.00 55.75 91 GLY A C 1
ATOM 688 O O . GLY A 1 91 ? 8.748 14.732 -6.369 1.00 55.75 91 GLY A O 1
ATOM 689 N N . GLY A 1 92 ? 9.336 14.639 -8.543 1.00 59.47 92 GLY A N 1
ATOM 690 C CA . GLY A 1 92 ? 10.794 14.443 -8.431 1.00 59.47 92 GLY A CA 1
ATOM 691 C C . GLY A 1 92 ? 11.323 13.251 -7.622 1.00 59.47 92 GLY A C 1
ATOM 692 O O . GLY A 1 92 ? 12.535 13.082 -7.529 1.00 59.47 92 GLY A O 1
ATOM 693 N N . GLY A 1 93 ? 10.459 12.449 -6.995 1.00 77.19 93 GLY A N 1
ATOM 694 C CA . GLY A 1 93 ? 10.870 11.272 -6.219 1.00 77.19 93 GLY A CA 1
ATOM 695 C C . GLY A 1 93 ? 10.836 9.956 -6.999 1.00 77.19 93 GLY A C 1
ATOM 696 O O . GLY A 1 93 ? 11.514 9.006 -6.610 1.00 77.19 93 GLY A O 1
ATOM 697 N N . ALA A 1 94 ? 10.052 9.883 -8.080 1.00 86.44 94 ALA A N 1
ATOM 698 C CA . ALA A 1 94 ? 9.929 8.666 -8.882 1.00 86.44 94 ALA A CA 1
ATOM 699 C C . ALA A 1 94 ? 11.233 8.362 -9.615 1.00 86.44 94 ALA A C 1
ATOM 701 O O . ALA A 1 94 ? 11.681 7.221 -9.609 1.00 86.44 94 ALA A O 1
ATOM 702 N N . GLU A 1 95 ? 11.849 9.386 -10.202 1.00 89.00 95 GLU A N 1
ATOM 703 C CA . GLU A 1 95 ? 13.066 9.277 -10.999 1.00 89.00 95 GLU A CA 1
ATOM 704 C C . GLU A 1 95 ? 14.201 8.662 -10.179 1.00 89.00 95 GLU A C 1
ATOM 706 O O . GLU A 1 95 ? 14.754 7.646 -10.581 1.00 89.00 95 GLU A O 1
ATOM 711 N N . THR A 1 96 ? 14.454 9.171 -8.970 1.00 90.00 96 THR A N 1
ATOM 712 C CA . THR A 1 96 ? 15.480 8.628 -8.065 1.00 90.00 96 THR A CA 1
ATOM 713 C C . THR A 1 96 ? 15.226 7.164 -7.697 1.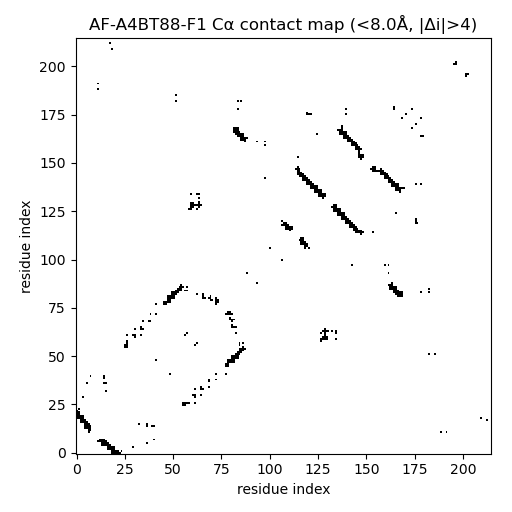00 90.00 96 THR A C 1
ATOM 715 O O . THR A 1 96 ? 16.160 6.369 -7.589 1.00 90.00 96 THR A O 1
ATOM 718 N N . ILE A 1 97 ? 13.962 6.777 -7.490 1.00 91.88 97 ILE A N 1
ATOM 719 C CA . ILE A 1 97 ? 13.606 5.385 -7.176 1.00 91.88 97 ILE A CA 1
ATOM 720 C C . ILE A 1 97 ? 13.826 4.492 -8.397 1.00 91.88 97 ILE A C 1
ATOM 722 O O . ILE A 1 97 ? 14.354 3.389 -8.253 1.00 91.88 97 ILE A O 1
ATOM 726 N N . ILE A 1 98 ? 13.441 4.966 -9.582 1.00 93.50 98 ILE A N 1
ATOM 727 C CA . ILE A 1 98 ? 13.642 4.264 -10.850 1.00 93.50 98 ILE A CA 1
ATOM 728 C C . ILE A 1 98 ? 15.140 4.088 -11.106 1.00 93.50 98 ILE A C 1
ATOM 730 O O . ILE A 1 98 ? 15.578 2.969 -11.336 1.00 93.50 98 ILE A O 1
ATOM 734 N N . GLU A 1 99 ? 15.939 5.148 -10.995 1.00 94.06 99 GLU A N 1
ATOM 735 C CA . GLU A 1 99 ? 17.396 5.101 -11.164 1.00 94.06 99 GLU A CA 1
ATOM 736 C C . GLU A 1 99 ? 18.047 4.103 -10.201 1.00 94.06 99 GLU A C 1
ATOM 738 O O . GLU A 1 99 ? 18.836 3.258 -10.629 1.00 94.06 99 GLU A O 1
ATOM 743 N N . ARG A 1 100 ? 17.660 4.129 -8.917 1.00 93.81 100 ARG A N 1
ATOM 744 C CA . ARG A 1 100 ? 18.122 3.154 -7.919 1.00 93.81 100 ARG A CA 1
ATOM 745 C C . ARG A 1 100 ? 17.771 1.723 -8.326 1.00 93.81 100 ARG A C 1
ATOM 747 O O . ARG A 1 100 ? 18.629 0.852 -8.256 1.00 93.81 100 ARG A O 1
ATOM 754 N N . ALA A 1 101 ? 16.529 1.484 -8.746 1.00 94.69 101 ALA A N 1
ATOM 755 C CA . ALA A 1 101 ? 16.061 0.161 -9.155 1.00 94.69 101 ALA A CA 1
ATOM 756 C C . ALA A 1 101 ? 16.774 -0.348 -10.420 1.00 94.69 101 ALA A C 1
ATOM 758 O O . ALA A 1 101 ? 17.065 -1.534 -10.528 1.00 94.69 101 ALA A O 1
ATOM 759 N N . LEU A 1 102 ? 17.090 0.538 -11.368 1.00 95.44 102 LEU A N 1
ATOM 760 C CA . LEU A 1 102 ? 17.835 0.188 -12.581 1.00 95.44 102 LEU A CA 1
ATOM 761 C C . LEU A 1 102 ? 19.313 -0.114 -12.305 1.00 95.44 102 LEU A C 1
ATOM 763 O O . LEU A 1 102 ? 19.909 -0.909 -13.029 1.00 95.44 102 LEU A O 1
ATOM 767 N N . GLY A 1 103 ? 19.896 0.507 -11.276 1.00 96.00 103 GLY A N 1
ATOM 768 C CA . GLY A 1 103 ? 21.256 0.222 -10.815 1.00 96.00 103 GLY A CA 1
ATOM 769 C C . GLY A 1 103 ? 21.379 -1.014 -9.915 1.00 96.00 103 GLY A C 1
ATOM 770 O O . GLY A 1 103 ? 22.493 -1.477 -9.670 1.00 96.00 103 GLY A O 1
ATOM 771 N N . ASP A 1 104 ? 20.265 -1.556 -9.420 1.00 95.94 104 ASP A N 1
ATOM 772 C CA . ASP A 1 104 ? 20.254 -2.716 -8.533 1.00 95.94 104 ASP A CA 1
ATOM 773 C C . ASP A 1 104 ? 20.353 -4.027 -9.327 1.00 95.94 104 ASP A C 1
ATOM 775 O O . ASP A 1 104 ? 19.383 -4.518 -9.907 1.00 95.94 104 ASP A O 1
ATOM 779 N N . ILE A 1 105 ? 21.543 -4.630 -9.314 1.00 94.38 105 ILE A N 1
ATOM 780 C CA . ILE A 1 105 ? 21.812 -5.908 -9.988 1.00 94.38 105 ILE A CA 1
ATOM 781 C C . ILE A 1 105 ? 21.095 -7.107 -9.350 1.00 94.38 105 ILE A C 1
ATOM 783 O O . ILE A 1 105 ? 21.057 -8.181 -9.947 1.00 94.38 105 ILE A O 1
ATOM 787 N N . THR A 1 106 ? 20.570 -6.953 -8.133 1.00 95.56 106 THR A N 1
ATOM 788 C CA . THR A 1 106 ? 19.859 -8.013 -7.409 1.00 95.56 106 THR A CA 1
ATOM 789 C C . THR A 1 106 ? 18.360 -7.998 -7.694 1.00 95.56 106 THR A C 1
ATOM 791 O O . THR A 1 106 ? 17.668 -8.975 -7.398 1.00 95.56 106 THR A O 1
ATOM 794 N N . LEU A 1 107 ? 17.856 -6.924 -8.313 1.00 96.00 107 LEU A N 1
ATOM 795 C CA . LEU A 1 107 ? 16.445 -6.771 -8.622 1.00 96.00 107 LEU A CA 1
ATOM 796 C C . LEU A 1 107 ? 15.994 -7.794 -9.671 1.00 96.00 107 LEU A C 1
ATOM 798 O O . LEU A 1 107 ? 16.506 -7.859 -10.791 1.00 96.00 107 LEU A O 1
ATOM 802 N N . VAL A 1 108 ? 14.980 -8.581 -9.316 1.00 96.25 108 VAL A N 1
ATOM 803 C CA . VAL A 1 108 ? 14.446 -9.628 -10.189 1.00 96.25 108 VAL A CA 1
ATOM 804 C C . VAL A 1 108 ? 13.437 -9.039 -11.172 1.00 96.25 108 VAL A C 1
ATOM 806 O O . VAL A 1 108 ? 12.348 -8.601 -10.798 1.00 96.25 108 VAL A O 1
ATOM 809 N N . TRP A 1 109 ? 13.778 -9.095 -12.459 1.00 97.12 109 TRP A N 1
ATOM 810 C CA . TRP A 1 109 ? 12.918 -8.648 -13.552 1.00 97.12 109 TRP A CA 1
ATOM 811 C C . TRP A 1 109 ? 12.146 -9.807 -14.184 1.00 97.12 109 TRP A C 1
ATOM 813 O O . TRP A 1 109 ? 12.717 -10.801 -14.634 1.00 97.12 109 TRP A O 1
ATOM 823 N N . ARG A 1 110 ? 10.830 -9.641 -14.303 1.00 96.50 110 ARG A N 1
ATOM 824 C CA . ARG A 1 110 ? 9.958 -10.486 -15.127 1.00 96.50 110 ARG A CA 1
ATOM 825 C C . ARG A 1 110 ? 9.827 -9.879 -16.520 1.00 96.50 110 ARG A C 1
ATOM 827 O O . ARG A 1 110 ? 9.811 -8.659 -16.661 1.00 96.50 110 ARG A O 1
ATOM 834 N N . HIS A 1 111 ? 9.662 -10.723 -17.537 1.00 96.38 111 HIS A N 1
ATOM 835 C CA . HIS A 1 111 ? 9.555 -10.312 -18.942 1.00 96.38 111 HIS A CA 1
ATOM 836 C C . HIS A 1 111 ? 8.230 -10.809 -19.536 1.00 96.38 111 HIS A C 1
ATOM 838 O O . HIS A 1 111 ? 8.220 -11.811 -20.247 1.00 96.38 111 HIS A O 1
ATOM 844 N N . PRO A 1 112 ? 7.086 -10.165 -19.224 1.00 91.62 112 PRO A N 1
ATOM 845 C CA . PRO A 1 112 ? 5.776 -10.660 -19.655 1.00 91.62 112 PRO A CA 1
ATOM 846 C C . PRO A 1 112 ? 5.610 -10.745 -21.177 1.00 91.62 112 PRO A C 1
ATOM 848 O O . PRO A 1 112 ? 4.802 -11.529 -21.662 1.00 91.62 112 PRO A O 1
ATOM 851 N N . ARG A 1 113 ? 6.322 -9.896 -21.925 1.00 93.62 113 ARG A N 1
ATOM 852 C CA . ARG A 1 113 ? 6.366 -9.893 -23.391 1.00 93.62 113 ARG A CA 1
ATOM 853 C C . ARG A 1 113 ? 7.589 -9.130 -23.885 1.00 93.62 113 ARG A C 1
ATOM 855 O O . ARG A 1 113 ? 8.196 -8.376 -23.125 1.00 93.62 113 ARG A O 1
ATOM 862 N N . GLU A 1 114 ? 7.886 -9.243 -25.175 1.00 95.19 114 GLU A N 1
ATOM 863 C CA . GLU A 1 114 ? 8.904 -8.413 -25.814 1.00 95.19 114 GLU A CA 1
ATOM 864 C C . GLU A 1 114 ? 8.631 -6.917 -25.586 1.00 95.19 114 GLU A C 1
ATOM 866 O O . GLU A 1 114 ? 7.487 -6.441 -25.600 1.00 95.19 114 GLU A O 1
ATOM 871 N N . GLY A 1 115 ? 9.706 -6.187 -25.300 1.00 94.62 115 GLY A N 1
ATOM 872 C CA . GLY A 1 115 ? 9.677 -4.756 -25.039 1.00 94.62 115 GLY A CA 1
ATOM 873 C C . GLY A 1 115 ? 8.932 -4.331 -23.775 1.00 94.62 115 GLY A C 1
ATOM 874 O O . GLY A 1 115 ? 8.619 -3.146 -23.641 1.00 94.62 115 GLY A O 1
ATOM 875 N N . LYS A 1 116 ? 8.622 -5.264 -22.863 1.00 95.38 116 LYS A N 1
ATOM 876 C CA . LYS A 1 116 ? 8.093 -4.971 -21.526 1.00 95.38 116 LYS A CA 1
ATOM 877 C C . LYS A 1 116 ? 8.767 -5.849 -20.476 1.00 95.38 116 LYS A C 1
ATOM 879 O O . LYS A 1 116 ? 8.669 -7.073 -20.533 1.00 95.38 116 LYS A O 1
ATOM 884 N N . ARG A 1 117 ? 9.330 -5.219 -19.448 1.00 96.81 117 ARG A N 1
ATOM 885 C CA . ARG A 1 117 ? 9.758 -5.908 -18.226 1.00 96.81 117 ARG A CA 1
ATOM 886 C C . ARG A 1 117 ? 9.187 -5.235 -16.988 1.00 96.81 117 ARG A C 1
ATOM 888 O O . ARG A 1 117 ? 8.866 -4.049 -17.006 1.00 96.81 117 ARG A O 1
ATOM 895 N N . THR A 1 118 ? 9.003 -6.015 -15.935 1.00 96.75 118 THR A N 1
ATOM 896 C CA . THR A 1 118 ? 8.410 -5.560 -14.676 1.00 96.75 118 THR A CA 1
ATOM 897 C C . THR A 1 118 ? 9.203 -6.089 -13.497 1.00 96.75 118 THR A C 1
ATOM 899 O O . THR A 1 118 ? 9.586 -7.258 -13.510 1.00 96.75 118 THR A O 1
ATOM 902 N N . ALA A 1 119 ? 9.376 -5.275 -12.468 1.00 96.94 119 ALA A N 1
ATOM 903 C CA . ALA A 1 119 ? 9.971 -5.677 -11.204 1.00 96.94 119 ALA A CA 1
ATOM 904 C C . ALA A 1 119 ? 9.082 -5.222 -10.046 1.00 96.94 119 ALA A C 1
ATOM 906 O O . ALA A 1 119 ? 8.445 -4.169 -10.122 1.00 96.94 119 ALA A O 1
ATOM 907 N N . VAL A 1 120 ? 9.047 -6.028 -8.989 1.00 96.19 120 VAL A N 1
ATOM 908 C CA . VAL A 1 120 ? 8.387 -5.696 -7.727 1.00 96.19 120 VAL A CA 1
ATOM 909 C C . VAL A 1 120 ? 9.443 -5.744 -6.639 1.00 96.19 120 VAL A C 1
ATOM 911 O O . VAL A 1 120 ? 10.239 -6.680 -6.590 1.00 96.19 120 VAL A O 1
ATOM 914 N N . PHE A 1 121 ? 9.482 -4.713 -5.809 1.00 95.62 121 PHE A N 1
ATOM 915 C CA . PHE A 1 121 ? 10.422 -4.603 -4.703 1.00 95.62 121 PHE A CA 1
ATOM 916 C C . PHE A 1 121 ? 9.786 -3.839 -3.556 1.00 95.62 121 PHE A C 1
ATOM 918 O O . PHE A 1 121 ? 8.776 -3.156 -3.721 1.00 95.62 121 PHE A O 1
ATOM 925 N N . GLU A 1 122 ? 10.379 -3.975 -2.380 1.00 94.94 122 GLU A N 1
ATOM 926 C CA . GLU A 1 122 ? 9.811 -3.442 -1.155 1.00 94.94 122 GLU A CA 1
ATOM 927 C C . GLU A 1 122 ? 10.832 -2.606 -0.398 1.00 94.94 122 GLU A C 1
ATOM 929 O O . GLU A 1 122 ? 12.029 -2.896 -0.399 1.00 94.94 122 GLU A O 1
ATOM 934 N N . ASP A 1 123 ? 10.342 -1.581 0.285 1.00 92.75 123 ASP A N 1
ATOM 935 C CA . ASP A 1 123 ? 11.079 -0.923 1.350 1.00 92.75 123 ASP A CA 1
ATOM 936 C C . ASP A 1 123 ? 10.132 -0.565 2.506 1.00 92.75 123 ASP A C 1
ATOM 938 O O . ASP A 1 123 ? 9.017 -1.084 2.632 1.00 92.75 123 ASP A O 1
ATOM 942 N N . THR A 1 124 ? 10.612 0.248 3.438 1.00 92.62 124 THR A N 1
ATOM 943 C CA . THR A 1 124 ? 9.807 0.717 4.560 1.00 92.62 124 THR A CA 1
ATOM 944 C C . THR A 1 124 ? 9.817 2.226 4.587 1.00 92.62 124 THR A C 1
ATOM 946 O O . THR A 1 124 ? 10.860 2.857 4.415 1.00 92.62 124 THR A O 1
ATOM 949 N N . LEU A 1 125 ? 8.656 2.797 4.874 1.00 89.88 125 LEU A N 1
ATOM 950 C CA . LEU A 1 125 ? 8.467 4.228 4.950 1.00 89.88 125 LEU A CA 1
ATOM 951 C C . LEU A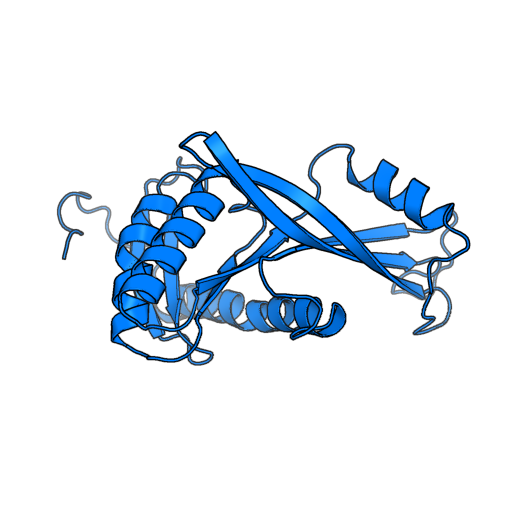 1 125 ? 7.805 4.600 6.275 1.00 89.88 125 LEU A C 1
ATOM 953 O O . LEU A 1 125 ? 6.975 3.869 6.806 1.00 89.88 125 LEU A O 1
ATOM 957 N N . GLU A 1 126 ? 8.174 5.753 6.818 1.00 90.75 126 GLU A N 1
ATOM 958 C CA . GLU A 1 126 ? 7.580 6.278 8.042 1.00 90.75 126 GLU A CA 1
ATOM 959 C C . GLU A 1 126 ? 6.707 7.494 7.734 1.00 90.75 126 GLU A C 1
ATOM 961 O O . GLU A 1 126 ? 7.091 8.408 6.995 1.00 90.75 126 GLU A O 1
ATOM 966 N N . ARG A 1 127 ? 5.513 7.515 8.322 1.00 86.81 127 ARG A N 1
ATOM 967 C CA . ARG A 1 127 ? 4.612 8.668 8.332 1.00 86.81 127 ARG A CA 1
ATOM 968 C C . ARG A 1 127 ? 4.447 9.145 9.766 1.00 86.81 127 ARG A C 1
ATOM 970 O O . ARG A 1 127 ? 4.370 8.344 10.690 1.00 86.81 127 ARG A O 1
ATOM 977 N N . ARG A 1 128 ? 4.387 10.461 9.964 1.00 87.06 128 ARG A N 1
ATOM 978 C CA . ARG A 1 128 ? 4.088 11.043 11.279 1.00 87.06 128 ARG A CA 1
ATOM 979 C C . ARG A 1 128 ? 2.593 11.311 11.386 1.00 87.06 128 ARG A C 1
ATOM 981 O O . ARG A 1 128 ? 2.046 12.058 10.577 1.00 87.06 128 ARG A O 1
ATOM 988 N N . GLY A 1 129 ? 1.957 10.698 12.375 1.00 81.56 129 GLY A N 1
ATOM 989 C CA . GLY A 1 129 ? 0.586 10.969 12.783 1.00 81.56 129 GLY A CA 1
ATOM 990 C C . GLY A 1 129 ? 0.402 12.399 13.285 1.00 81.56 129 GLY A C 1
ATOM 991 O O . GLY A 1 129 ? 1.364 13.122 13.550 1.00 81.56 129 GLY A O 1
ATOM 992 N N . HIS A 1 130 ? -0.854 12.807 13.447 1.00 76.00 130 HIS A N 1
ATOM 993 C CA . HIS A 1 130 ? -1.208 14.157 13.899 1.00 76.00 130 HIS A CA 1
ATOM 994 C C . HIS A 1 130 ? -0.726 14.469 15.330 1.00 76.00 130 HIS A C 1
ATOM 996 O O . HIS A 1 130 ? -0.464 15.620 15.656 1.00 76.00 130 HIS A O 1
ATOM 1002 N N . ASN A 1 131 ? -0.563 13.439 16.159 1.00 78.50 131 ASN A N 1
ATOM 1003 C CA . ASN A 1 131 ? -0.025 13.490 17.522 1.00 78.50 131 ASN A CA 1
ATOM 1004 C C . ASN A 1 131 ? 1.500 13.265 17.583 1.00 78.50 131 ASN A C 1
ATOM 1006 O O . ASN A 1 131 ? 2.059 13.091 18.662 1.00 78.50 131 ASN A O 1
ATOM 1010 N N . GLY A 1 132 ? 2.185 13.232 16.435 1.00 81.62 132 GLY A N 1
ATOM 1011 C CA . GLY A 1 132 ? 3.622 12.966 16.353 1.00 81.62 132 GLY A CA 1
ATOM 1012 C C . GLY A 1 132 ? 4.004 11.484 16.413 1.00 81.62 132 GLY A C 1
ATOM 1013 O O . GLY A 1 132 ? 5.186 11.173 16.257 1.00 81.62 132 GLY A O 1
ATOM 1014 N N . THR A 1 133 ? 3.034 10.574 16.570 1.00 84.25 133 THR A N 1
ATOM 1015 C CA . THR A 1 133 ? 3.259 9.123 16.511 1.00 84.25 133 THR A CA 1
ATOM 1016 C C . THR A 1 133 ? 3.895 8.734 15.179 1.00 84.25 133 THR A C 1
ATOM 1018 O O . THR A 1 133 ? 3.430 9.140 14.115 1.00 84.25 133 THR A O 1
ATOM 1021 N N . VAL A 1 134 ? 4.961 7.938 15.224 1.00 89.25 134 VAL A N 1
ATOM 1022 C CA . VAL A 1 134 ? 5.596 7.394 14.020 1.00 89.25 134 VAL A CA 1
ATOM 1023 C C . VAL A 1 134 ? 4.860 6.128 13.605 1.00 89.25 134 VAL A C 1
ATOM 1025 O O . VAL A 1 134 ? 4.738 5.186 14.382 1.00 89.25 134 VAL A O 1
ATOM 1028 N N . ILE A 1 135 ? 4.376 6.115 12.368 1.00 89.44 135 ILE A N 1
ATOM 1029 C CA . ILE A 1 135 ? 3.655 5.003 11.760 1.00 89.44 135 ILE A CA 1
ATOM 1030 C C . ILE A 1 135 ? 4.565 4.415 10.700 1.00 89.44 135 ILE A C 1
ATOM 1032 O O . ILE A 1 135 ? 4.872 5.061 9.695 1.00 89.44 135 ILE A O 1
ATOM 1036 N N . ARG A 1 136 ? 5.021 3.194 10.957 1.00 92.06 136 ARG A N 1
ATOM 1037 C CA . ARG A 1 136 ? 5.883 2.450 10.049 1.00 92.06 136 ARG A CA 1
ATOM 1038 C C . ARG A 1 136 ? 5.009 1.679 9.067 1.00 92.06 136 ARG A C 1
ATOM 1040 O O . ARG A 1 136 ? 4.171 0.886 9.480 1.00 92.06 136 ARG A O 1
ATOM 1047 N N . LEU A 1 137 ? 5.197 1.945 7.783 1.00 93.50 137 LEU A N 1
ATOM 1048 C CA . LEU A 1 137 ? 4.423 1.379 6.686 1.00 93.50 137 LEU A CA 1
ATOM 1049 C C . LEU A 1 137 ? 5.340 0.540 5.810 1.00 93.50 137 LEU A C 1
ATOM 1051 O O . LEU A 1 137 ? 6.420 0.986 5.413 1.00 93.50 137 LEU A O 1
ATOM 1055 N N . ARG A 1 138 ? 4.882 -0.659 5.470 1.00 95.50 138 ARG A N 1
ATOM 1056 C CA . ARG A 1 138 ? 5.457 -1.433 4.379 1.00 95.50 138 ARG A CA 1
ATOM 1057 C C . ARG A 1 138 ? 5.154 -0.706 3.075 1.00 95.50 138 ARG A C 1
ATOM 1059 O O . ARG A 1 138 ? 4.022 -0.273 2.852 1.00 95.50 138 ARG A O 1
ATOM 1066 N N . ARG A 1 139 ? 6.164 -0.573 2.222 1.00 94.56 139 ARG A N 1
ATOM 1067 C CA . ARG A 1 139 ? 6.032 0.047 0.910 1.00 94.56 139 ARG A CA 1
ATOM 1068 C C . ARG A 1 139 ? 6.325 -0.987 -0.163 1.00 94.56 139 ARG A C 1
ATOM 1070 O O . ARG A 1 139 ? 7.429 -1.518 -0.210 1.00 94.56 139 ARG A O 1
ATOM 1077 N N . VAL A 1 140 ? 5.346 -1.254 -1.017 1.00 95.75 140 VAL A N 1
ATOM 1078 C CA . VAL A 1 140 ? 5.476 -2.144 -2.174 1.00 95.75 140 VAL A CA 1
ATOM 1079 C C . VAL A 1 140 ? 5.536 -1.288 -3.432 1.00 95.75 140 VAL A C 1
ATOM 1081 O O . VAL A 1 140 ? 4.658 -0.464 -3.674 1.00 95.75 140 VAL A O 1
ATOM 1084 N N . LEU A 1 141 ? 6.572 -1.481 -4.240 1.00 94.25 141 LEU A N 1
ATOM 1085 C CA . LEU A 1 141 ? 6.826 -0.728 -5.462 1.00 94.25 141 LEU A CA 1
ATOM 1086 C C . LEU A 1 141 ? 6.773 -1.674 -6.657 1.00 94.25 141 LEU A C 1
ATOM 1088 O O . LEU A 1 141 ? 7.417 -2.721 -6.661 1.00 94.25 141 LEU A O 1
ATOM 1092 N N . ALA A 1 142 ? 6.024 -1.289 -7.687 1.00 94.00 142 ALA A N 1
ATOM 1093 C CA . ALA A 1 142 ? 5.943 -2.016 -8.946 1.00 94.00 142 ALA A CA 1
ATOM 1094 C C . ALA A 1 142 ? 6.450 -1.128 -10.083 1.00 94.00 142 ALA A C 1
ATOM 1096 O O . ALA A 1 142 ? 5.804 -0.151 -10.468 1.00 94.00 142 ALA A O 1
ATOM 1097 N N . LEU A 1 143 ? 7.613 -1.481 -10.624 1.00 94.81 143 LEU A N 1
ATOM 1098 C CA . LEU A 1 143 ? 8.248 -0.783 -11.732 1.00 94.81 143 LEU A CA 1
ATOM 1099 C C . LEU A 1 143 ? 7.965 -1.523 -13.036 1.00 94.81 143 LEU A C 1
ATOM 1101 O O . LEU A 1 143 ? 8.216 -2.720 -13.158 1.00 94.81 143 LEU A O 1
ATOM 1105 N N . THR A 1 144 ? 7.463 -0.801 -14.030 1.00 95.25 144 THR A N 1
ATOM 1106 C CA . THR A 1 144 ? 7.313 -1.291 -15.398 1.00 95.25 144 THR A CA 1
ATOM 1107 C C . THR A 1 144 ? 8.203 -0.491 -16.329 1.00 95.25 144 THR A C 1
ATOM 1109 O O . THR A 1 144 ? 8.061 0.722 -16.426 1.00 95.25 144 THR A O 1
ATOM 1112 N N . GLU A 1 145 ? 9.046 -1.182 -17.084 1.00 96.19 145 GLU A N 1
ATOM 1113 C CA . GLU A 1 145 ? 9.775 -0.618 -18.214 1.00 96.19 145 GLU A CA 1
ATOM 1114 C C . GLU A 1 145 ? 9.112 -1.053 -19.523 1.00 96.19 145 GLU A C 1
ATOM 1116 O O . GLU A 1 145 ? 8.735 -2.219 -19.695 1.00 96.19 145 GLU A O 1
ATOM 1121 N N . ARG A 1 146 ? 8.990 -0.116 -20.465 1.00 97.00 146 ARG A N 1
ATOM 1122 C CA . ARG A 1 146 ? 8.592 -0.394 -21.845 1.00 97.00 146 ARG A CA 1
ATOM 1123 C C . ARG A 1 146 ? 9.596 0.195 -22.820 1.00 97.00 146 ARG A C 1
ATOM 1125 O O . ARG A 1 146 ? 9.849 1.395 -22.789 1.00 97.00 146 ARG A O 1
ATOM 1132 N N . THR A 1 147 ? 10.083 -0.633 -23.734 1.00 97.25 147 THR A N 1
ATOM 1133 C CA . THR A 1 147 ? 10.880 -0.215 -24.899 1.00 97.25 147 THR A CA 1
ATOM 1134 C C . THR A 1 147 ? 10.083 -0.296 -26.196 1.00 97.25 147 THR A C 1
ATOM 1136 O O . THR A 1 147 ? 10.514 0.246 -27.206 1.00 97.25 147 THR A O 1
ATOM 1139 N N . ILE A 1 148 ? 8.904 -0.926 -26.168 1.00 94.31 148 ILE A N 1
ATOM 1140 C CA . ILE A 1 148 ? 7.958 -0.984 -27.285 1.00 94.31 148 ILE A CA 1
ATOM 1141 C C . ILE A 1 148 ? 6.610 -0.438 -26.812 1.00 94.31 148 ILE A C 1
ATOM 1143 O O . ILE A 1 148 ? 6.092 -0.838 -25.759 1.00 94.31 148 ILE A O 1
ATOM 1147 N N . ASP A 1 149 ? 6.046 0.494 -27.578 1.00 90.06 149 ASP A N 1
ATOM 1148 C CA . ASP A 1 149 ? 4.757 1.103 -27.267 1.00 90.06 149 ASP A CA 1
ATOM 1149 C C . ASP A 1 149 ? 3.561 0.174 -27.564 1.00 90.06 149 ASP A C 1
ATOM 1151 O O . ASP A 1 149 ? 3.704 -0.997 -27.915 1.00 90.06 149 ASP A O 1
ATOM 1155 N N . ARG A 1 150 ? 2.337 0.683 -27.378 1.00 87.25 150 ARG A N 1
ATOM 1156 C CA . ARG A 1 150 ? 1.107 -0.096 -27.616 1.00 87.25 150 ARG A CA 1
ATOM 1157 C C . ARG A 1 150 ? 0.841 -0.404 -29.097 1.00 87.25 150 ARG A C 1
ATOM 1159 O O . ARG A 1 150 ? -0.025 -1.221 -29.380 1.00 87.25 150 ARG A O 1
ATOM 1166 N N . HIS A 1 151 ? 1.526 0.277 -30.011 1.00 91.38 151 HIS A N 1
ATOM 1167 C CA . HIS A 1 151 ? 1.401 0.124 -31.458 1.00 91.38 151 HIS A CA 1
ATOM 1168 C C . HIS A 1 151 ? 2.519 -0.751 -32.048 1.00 91.38 151 HIS A C 1
ATOM 1170 O O . HIS A 1 151 ? 2.537 -0.969 -33.255 1.00 91.38 151 HIS A O 1
ATOM 1176 N N . GLY A 1 152 ? 3.427 -1.273 -31.215 1.00 90.44 152 GLY A N 1
ATOM 1177 C CA . GLY A 1 152 ? 4.563 -2.080 -31.662 1.00 90.44 152 GLY A CA 1
ATOM 1178 C C . GLY A 1 152 ? 5.787 -1.253 -32.064 1.00 90.44 152 GLY A C 1
ATOM 1179 O O . GLY A 1 152 ? 6.768 -1.819 -32.536 1.00 90.44 152 GLY A O 1
ATOM 1180 N N . GLN A 1 153 ? 5.772 0.068 -31.864 1.00 94.12 153 GLN A N 1
ATOM 1181 C CA . GLN A 1 153 ? 6.901 0.928 -32.204 1.00 94.12 153 GLN A CA 1
ATOM 1182 C C . GLN A 1 153 ? 7.976 0.859 -31.116 1.00 94.12 153 GLN A C 1
ATOM 1184 O O . GLN A 1 153 ? 7.700 1.093 -29.935 1.00 94.12 153 GLN A O 1
ATOM 1189 N N . HIS A 1 154 ? 9.222 0.605 -31.525 1.00 95.75 154 HIS A N 1
ATOM 1190 C CA . HIS A 1 154 ? 10.381 0.733 -30.645 1.00 95.75 154 HIS A CA 1
ATOM 1191 C C . HIS A 1 154 ? 10.582 2.195 -30.242 1.00 95.75 154 HIS A C 1
ATOM 1193 O O . HIS A 1 154 ? 10.593 3.098 -31.085 1.00 95.75 154 HIS A O 1
ATOM 1199 N N . LEU A 1 155 ? 10.746 2.415 -28.943 1.00 94.00 155 LEU A N 1
ATOM 1200 C CA . LEU A 1 155 ? 10.990 3.711 -28.335 1.00 94.00 155 LEU A CA 1
ATOM 1201 C C . LEU A 1 155 ? 12.489 4.021 -28.347 1.00 94.00 155 LEU A C 1
ATOM 1203 O O . LEU A 1 155 ? 13.304 3.158 -28.035 1.00 94.00 155 LEU A O 1
ATOM 1207 N N . ILE A 1 156 ? 12.842 5.276 -28.646 1.00 95.06 156 ILE A N 1
ATOM 1208 C CA . ILE A 1 156 ? 14.231 5.767 -28.562 1.00 95.06 156 ILE A CA 1
ATOM 1209 C C . ILE A 1 156 ? 14.742 5.674 -27.119 1.00 95.06 156 ILE A C 1
ATOM 1211 O O . ILE A 1 156 ? 15.881 5.285 -26.876 1.00 95.06 156 ILE A O 1
ATOM 1215 N N . THR A 1 157 ? 13.871 5.995 -26.164 1.00 94.19 157 THR A N 1
ATOM 1216 C CA . THR A 1 157 ? 14.143 5.901 -24.732 1.00 94.19 157 THR A CA 1
ATOM 1217 C C . THR A 1 157 ? 13.054 5.066 -24.084 1.00 94.19 157 THR A C 1
ATOM 1219 O O . THR A 1 157 ? 11.867 5.260 -24.367 1.00 94.19 157 THR A O 1
ATOM 1222 N N . ALA A 1 158 ? 13.447 4.146 -23.206 1.00 94.50 158 ALA A N 1
ATOM 1223 C CA . ALA A 1 158 ? 12.486 3.357 -22.453 1.00 94.50 158 ALA A CA 1
ATOM 1224 C C . ALA A 1 158 ? 11.567 4.270 -21.625 1.00 94.50 158 ALA A C 1
ATOM 1226 O O . ALA A 1 158 ? 11.998 5.284 -21.073 1.00 94.50 158 ALA A O 1
ATOM 1227 N N . LYS A 1 159 ? 10.289 3.901 -21.542 1.00 94.50 159 LYS A N 1
ATOM 1228 C CA . LYS A 1 159 ? 9.314 4.534 -20.653 1.00 94.50 159 LYS A CA 1
ATOM 1229 C C . LYS A 1 159 ? 9.199 3.730 -19.370 1.00 94.50 159 LYS A C 1
ATOM 1231 O O . LYS A 1 159 ? 9.030 2.511 -19.429 1.00 94.50 159 LYS A O 1
ATOM 1236 N N . TYR A 1 160 ? 9.216 4.429 -18.245 1.00 93.12 160 TYR A N 1
ATOM 1237 C CA . TYR A 1 160 ? 9.101 3.842 -16.918 1.00 93.12 160 TYR A CA 1
ATOM 1238 C C . TYR A 1 160 ? 7.805 4.292 -16.254 1.00 93.12 160 TYR A C 1
ATOM 1240 O O . TYR A 1 160 ? 7.527 5.487 -16.200 1.00 93.12 160 TYR A O 1
ATOM 1248 N N . ASP A 1 161 ? 7.042 3.333 -15.736 1.00 91.06 161 ASP A N 1
ATOM 1249 C CA . ASP A 1 161 ? 5.914 3.587 -14.842 1.00 91.06 161 ASP A CA 1
ATOM 1250 C C . ASP A 1 161 ? 6.232 2.979 -13.478 1.00 91.06 161 ASP A C 1
ATOM 1252 O O . ASP A 1 161 ? 6.550 1.791 -13.391 1.00 91.06 161 ASP A O 1
ATOM 1256 N N . LEU A 1 162 ? 6.108 3.777 -12.422 1.00 90.88 162 LEU A N 1
ATOM 1257 C CA . LEU A 1 162 ? 6.268 3.333 -11.044 1.00 90.88 162 LEU A CA 1
ATOM 1258 C C . LEU A 1 162 ? 4.921 3.432 -10.327 1.00 90.88 162 LEU A C 1
ATOM 1260 O O . LEU A 1 162 ? 4.352 4.517 -10.220 1.00 90.88 162 LEU A O 1
ATOM 1264 N N . ALA A 1 163 ? 4.422 2.304 -9.832 1.00 89.94 163 ALA A N 1
ATOM 1265 C CA . ALA A 1 163 ? 3.320 2.272 -8.880 1.00 89.94 163 ALA A CA 1
ATOM 1266 C C . ALA A 1 163 ? 3.868 2.049 -7.469 1.00 89.94 163 ALA A C 1
ATOM 1268 O O . ALA A 1 163 ? 4.815 1.285 -7.285 1.00 89.94 163 ALA A O 1
ATOM 1269 N N . ASP A 1 164 ? 3.261 2.714 -6.493 1.00 91.25 164 ASP A N 1
ATOM 1270 C CA . ASP A 1 164 ? 3.675 2.687 -5.097 1.00 91.25 164 ASP A CA 1
ATOM 1271 C C . ASP A 1 164 ? 2.469 2.401 -4.203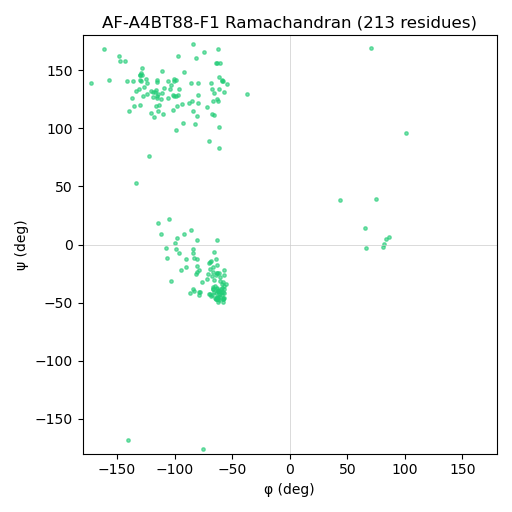 1.00 91.25 164 ASP A C 1
ATOM 1273 O O . ASP A 1 164 ? 1.403 2.991 -4.385 1.00 91.25 164 ASP A O 1
ATOM 1277 N N . PHE A 1 165 ? 2.630 1.485 -3.257 1.00 93.06 165 PHE A N 1
ATOM 1278 C CA . PHE A 1 165 ? 1.590 1.041 -2.345 1.00 93.06 165 PHE A CA 1
ATOM 1279 C C . PHE A 1 165 ? 2.111 1.086 -0.913 1.00 93.06 165 PHE A C 1
ATOM 1281 O O . PHE A 1 165 ? 3.069 0.397 -0.568 1.00 93.06 165 PHE A O 1
ATOM 1288 N N . LEU A 1 166 ? 1.449 1.868 -0.065 1.00 94.00 166 LEU A N 1
ATOM 1289 C CA . LEU A 1 166 ? 1.728 1.943 1.364 1.00 94.00 166 LEU A CA 1
ATOM 1290 C C . LEU A 1 166 ? 0.712 1.103 2.128 1.00 94.00 166 LEU A C 1
ATOM 1292 O O . LEU A 1 166 ? -0.495 1.285 1.961 1.00 94.00 166 LEU A O 1
ATOM 1296 N N . THR A 1 167 ? 1.191 0.201 2.980 1.00 95.25 167 THR A N 1
ATOM 1297 C CA . THR A 1 167 ? 0.325 -0.712 3.723 1.00 95.25 167 THR A CA 1
ATOM 1298 C C . THR A 1 167 ? 0.863 -1.072 5.103 1.00 95.25 167 THR A C 1
ATOM 1300 O O . THR A 1 167 ? 2.059 -0.971 5.377 1.00 95.25 167 THR A O 1
ATOM 1303 N N . THR A 1 168 ? -0.040 -1.494 5.983 1.00 95.06 168 THR A N 1
ATOM 1304 C CA . THR A 1 168 ? 0.276 -2.123 7.273 1.00 95.06 168 THR A CA 1
ATOM 1305 C C . THR A 1 168 ? 0.241 -3.657 7.204 1.00 95.06 168 THR A C 1
ATOM 1307 O O . THR A 1 168 ? 0.693 -4.306 8.143 1.00 95.06 168 THR A O 1
ATOM 1310 N N . LEU A 1 169 ? -0.202 -4.238 6.077 1.00 95.25 169 LEU A N 1
ATOM 1311 C CA . LEU A 1 169 ? -0.251 -5.686 5.865 1.00 95.25 169 LEU A CA 1
ATOM 1312 C C . LEU A 1 169 ? 1.151 -6.314 5.904 1.00 95.25 169 LEU A C 1
ATOM 1314 O O . LEU A 1 169 ? 2.046 -5.953 5.129 1.00 95.25 169 LEU A O 1
ATOM 1318 N N . ASP A 1 170 ? 1.316 -7.294 6.792 1.00 93.25 170 ASP A N 1
ATOM 1319 C CA . ASP A 1 170 ? 2.591 -7.960 7.051 1.00 93.25 170 ASP A CA 1
ATOM 1320 C C . ASP A 1 170 ? 3.053 -8.825 5.864 1.00 93.25 170 ASP A C 1
ATOM 1322 O O . ASP A 1 170 ? 2.272 -9.540 5.234 1.00 93.25 170 ASP A O 1
ATOM 1326 N N . ALA A 1 171 ? 4.354 -8.784 5.567 1.00 93.38 171 ALA A N 1
ATOM 1327 C CA . ALA A 1 171 ? 4.947 -9.520 4.448 1.00 93.38 171 ALA A CA 1
ATOM 1328 C C . ALA A 1 171 ? 4.901 -11.050 4.612 1.00 93.38 171 ALA A C 1
ATOM 1330 O O . ALA A 1 171 ? 5.029 -11.774 3.628 1.00 93.38 171 ALA A O 1
ATOM 1331 N N . LYS A 1 172 ? 4.720 -11.563 5.835 1.00 93.25 172 LYS A N 1
ATOM 1332 C CA . LYS A 1 172 ? 4.585 -13.002 6.108 1.00 93.25 172 LYS A CA 1
ATOM 1333 C C . LYS A 1 172 ? 3.181 -13.517 5.821 1.00 93.25 172 LYS A C 1
ATOM 1335 O O . LYS A 1 172 ? 3.018 -14.719 5.633 1.00 93.25 172 LYS A O 1
ATOM 1340 N N . THR A 1 173 ? 2.177 -12.642 5.853 1.00 92.25 173 THR A N 1
ATOM 1341 C CA . THR A 1 173 ? 0.773 -13.017 5.644 1.00 92.25 173 THR A CA 1
ATOM 1342 C C . THR A 1 173 ? 0.283 -12.650 4.251 1.00 92.25 173 THR A C 1
ATOM 1344 O O . THR A 1 173 ? -0.559 -13.362 3.711 1.00 92.25 173 THR A O 1
ATOM 1347 N N . VAL A 1 174 ? 0.812 -11.575 3.658 1.00 94.69 174 VAL A N 1
ATOM 1348 C CA . VAL A 1 174 ? 0.411 -11.084 2.337 1.00 94.69 174 VAL A CA 1
ATOM 1349 C C . VAL A 1 174 ? 1.651 -10.740 1.513 1.00 94.69 174 VAL A C 1
ATOM 1351 O O . VAL A 1 174 ? 2.425 -9.858 1.887 1.00 94.69 174 VAL A O 1
ATOM 1354 N N . ASP A 1 175 ? 1.853 -11.405 0.376 1.00 96.06 175 ASP A N 1
ATOM 1355 C CA . ASP A 1 175 ? 2.964 -11.094 -0.532 1.00 96.06 175 ASP A CA 1
ATOM 1356 C C . ASP A 1 175 ? 2.728 -9.798 -1.337 1.00 96.06 175 ASP A C 1
ATOM 1358 O O . ASP A 1 175 ? 1.631 -9.232 -1.357 1.00 96.06 175 ASP A O 1
ATOM 1362 N N . ALA A 1 176 ? 3.787 -9.277 -1.962 1.00 95.25 176 ALA A N 1
ATOM 1363 C CA . ALA A 1 176 ? 3.744 -8.011 -2.695 1.00 95.25 176 ALA A CA 1
ATOM 1364 C C . ALA A 1 176 ? 2.762 -8.041 -3.875 1.00 95.25 176 ALA A C 1
ATOM 1366 O O . ALA A 1 176 ? 2.041 -7.073 -4.122 1.00 95.25 176 ALA A O 1
ATOM 1367 N N . GLU A 1 177 ? 2.712 -9.153 -4.602 1.00 92.38 177 GLU A N 1
ATOM 1368 C CA . GLU A 1 177 ? 1.787 -9.361 -5.709 1.00 92.38 177 GLU A CA 1
ATOM 1369 C C . GLU A 1 177 ? 0.329 -9.308 -5.255 1.00 92.38 177 GLU A C 1
ATOM 1371 O O . GLU A 1 177 ? -0.498 -8.689 -5.929 1.00 92.38 177 GLU A O 1
ATOM 1376 N N . THR A 1 178 ? 0.019 -9.879 -4.092 1.00 94.25 178 THR A N 1
ATOM 1377 C CA . THR A 1 178 ? -1.313 -9.823 -3.490 1.00 94.25 178 THR A CA 1
ATOM 1378 C C . THR A 1 178 ? -1.668 -8.398 -3.076 1.00 94.25 178 THR A C 1
ATOM 1380 O O . THR A 1 178 ? -2.800 -7.979 -3.299 1.00 94.25 178 THR A O 1
ATOM 1383 N N . ILE A 1 179 ? -0.724 -7.601 -2.560 1.00 94.19 179 ILE A N 1
ATOM 1384 C CA . ILE A 1 179 ? -0.957 -6.169 -2.287 1.00 94.19 179 ILE A CA 1
ATOM 1385 C C . ILE A 1 179 ? -1.368 -5.421 -3.560 1.00 94.19 179 ILE A C 1
ATOM 1387 O O . ILE A 1 179 ? -2.344 -4.666 -3.555 1.00 94.19 179 ILE A O 1
ATOM 1391 N N . ILE A 1 180 ? -0.651 -5.658 -4.661 1.00 91.19 180 ILE A N 1
ATOM 1392 C CA . ILE A 1 180 ? -0.956 -5.041 -5.957 1.00 91.19 180 ILE A CA 1
ATOM 1393 C C . ILE A 1 180 ? -2.347 -5.485 -6.435 1.00 91.19 180 ILE A C 1
ATOM 1395 O O . ILE A 1 180 ? -3.143 -4.642 -6.850 1.00 91.19 180 ILE A O 1
ATOM 1399 N N . ALA A 1 181 ? -2.669 -6.778 -6.330 1.00 89.81 181 ALA A N 1
ATOM 1400 C CA . ALA A 1 181 ? -3.968 -7.326 -6.720 1.00 89.81 181 ALA A CA 1
ATOM 1401 C C . ALA A 1 181 ? -5.127 -6.753 -5.882 1.00 89.81 181 ALA A C 1
ATOM 1403 O O . ALA A 1 181 ? -6.108 -6.279 -6.449 1.00 89.81 181 ALA A O 1
ATOM 1404 N N . LEU A 1 182 ? -4.979 -6.691 -4.552 1.00 89.50 182 LEU A N 1
ATOM 1405 C CA . LEU A 1 182 ? -5.976 -6.133 -3.626 1.00 89.50 182 LEU A CA 1
ATOM 1406 C C . LEU A 1 182 ? -6.342 -4.681 -3.952 1.00 89.50 182 LEU A C 1
ATOM 1408 O O . LEU A 1 182 ? -7.495 -4.268 -3.762 1.00 89.50 182 LEU A O 1
ATOM 1412 N N . TYR A 1 183 ? -5.364 -3.899 -4.421 1.00 84.50 183 TYR A N 1
ATOM 1413 C CA . TYR A 1 183 ? -5.621 -2.552 -4.913 1.00 84.50 183 TYR A CA 1
ATOM 1414 C C . TYR A 1 183 ? -6.206 -2.557 -6.332 1.00 84.50 183 TYR A C 1
ATOM 1416 O O . TYR A 1 183 ? -7.122 -1.791 -6.600 1.00 84.50 183 TYR A O 1
ATOM 1424 N N . CYS A 1 184 ? -5.739 -3.398 -7.258 1.00 79.06 184 CYS A N 1
ATOM 1425 C CA . CYS A 1 184 ? -6.343 -3.489 -8.594 1.00 79.06 184 CYS A CA 1
ATOM 1426 C C . CYS A 1 184 ? -7.840 -3.840 -8.535 1.00 79.06 184 CYS A C 1
ATOM 1428 O O . CYS A 1 184 ? -8.630 -3.228 -9.254 1.00 79.06 184 CYS A O 1
ATOM 1430 N N . ASP A 1 185 ? -8.241 -4.719 -7.616 1.00 72.44 185 ASP A N 1
ATOM 1431 C CA . ASP A 1 185 ? -9.647 -5.041 -7.357 1.00 72.44 185 ASP A CA 1
ATOM 1432 C C . ASP A 1 185 ? -10.441 -3.828 -6.846 1.00 72.44 185 ASP A C 1
ATOM 1434 O O . ASP A 1 185 ? -11.650 -3.754 -7.052 1.00 72.44 185 ASP A O 1
ATOM 1438 N N . HIS A 1 186 ? -9.793 -2.831 -6.227 1.00 63.50 186 HIS A N 1
ATOM 1439 C CA . HIS A 1 186 ? -10.445 -1.589 -5.792 1.00 63.50 186 HIS A CA 1
ATOM 1440 C C . HIS A 1 186 ? -11.002 -0.769 -6.965 1.00 63.50 186 HIS A C 1
ATOM 1442 O O . HIS A 1 186 ? -11.981 -0.051 -6.776 1.00 63.50 186 HIS A O 1
ATOM 1448 N N . GLY A 1 187 ? -10.469 -0.924 -8.184 1.00 54.03 187 GLY A N 1
ATOM 1449 C CA . GLY A 1 187 ? -11.013 -0.274 -9.384 1.00 54.03 187 GLY A CA 1
ATOM 1450 C C . GLY A 1 187 ? -12.488 -0.613 -9.656 1.00 54.03 187 GLY A C 1
ATOM 1451 O O . GLY A 1 187 ? -13.198 0.178 -10.271 1.00 54.03 187 GLY A O 1
ATOM 1452 N N . THR A 1 188 ? -12.993 -1.733 -9.121 1.00 49.31 188 THR A N 1
ATOM 1453 C CA . THR A 1 188 ? -14.429 -2.071 -9.160 1.00 49.31 188 THR A CA 1
ATOM 1454 C C . THR A 1 188 ? -15.287 -1.128 -8.300 1.00 49.31 188 THR A C 1
ATOM 1456 O O . THR A 1 188 ? -16.433 -0.855 -8.642 1.00 49.31 188 THR A O 1
ATOM 1459 N N . HIS A 1 189 ? -14.732 -0.531 -7.238 1.00 52.19 189 HIS A N 1
ATOM 1460 C CA . HIS A 1 189 ? -15.413 0.488 -6.429 1.00 52.19 189 HIS A CA 1
ATOM 1461 C C . HIS A 1 189 ? -15.473 1.865 -7.103 1.00 52.19 189 HIS A C 1
ATOM 1463 O O . HIS A 1 189 ? -16.472 2.570 -6.952 1.00 52.19 189 HIS A O 1
ATOM 1469 N N . GLU A 1 190 ? -14.473 2.252 -7.902 1.00 52.75 190 GLU A N 1
ATOM 1470 C CA . GLU A 1 190 ? -14.555 3.474 -8.723 1.00 52.75 190 GLU A CA 1
ATOM 1471 C C . GLU A 1 190 ? -15.640 3.373 -9.809 1.00 52.75 190 GLU A C 1
ATOM 1473 O O . GLU A 1 190 ? -16.276 4.376 -10.161 1.00 52.75 190 GLU A O 1
ATOM 1478 N N . GLN A 1 191 ? -15.900 2.155 -10.294 1.00 50.25 191 GLN A N 1
ATOM 1479 C CA . GLN A 1 191 ? -17.028 1.873 -11.173 1.00 50.25 191 GLN A CA 1
ATOM 1480 C C . GLN A 1 191 ? -18.362 2.098 -10.443 1.00 50.25 191 GLN A C 1
ATOM 1482 O O . GLN A 1 191 ? -19.176 2.856 -10.961 1.00 50.25 191 GLN A O 1
ATOM 1487 N N . PHE A 1 192 ? -18.542 1.614 -9.204 1.00 49.97 192 PHE A N 1
ATOM 1488 C CA . PHE A 1 192 ? -19.729 1.937 -8.386 1.00 49.97 192 PHE A CA 1
ATOM 1489 C C . PHE A 1 192 ? -19.896 3.446 -8.144 1.00 49.97 192 PHE A C 1
ATOM 1491 O O . PHE A 1 192 ? -21.007 3.974 -8.176 1.00 49.97 192 PHE A O 1
ATOM 1498 N N . HIS A 1 193 ? -18.798 4.184 -7.951 1.00 46.56 193 HIS A N 1
ATOM 1499 C CA . HIS A 1 193 ? -18.834 5.646 -7.846 1.00 46.56 193 HIS A CA 1
ATOM 1500 C C . HIS A 1 193 ? -19.241 6.350 -9.143 1.00 46.56 193 HIS A C 1
ATOM 1502 O O . HIS A 1 193 ? -19.686 7.500 -9.087 1.00 46.56 193 HIS A O 1
ATOM 1508 N N . SER A 1 194 ? -19.046 5.709 -10.291 1.00 52.81 194 SER A N 1
ATOM 1509 C CA . SER A 1 194 ? -19.468 6.211 -11.598 1.00 52.81 194 SER A CA 1
ATOM 1510 C C . SER A 1 194 ? -20.914 5.800 -11.892 1.00 52.81 194 SER A C 1
ATOM 1512 O O . SER A 1 194 ? -21.705 6.650 -12.281 1.00 52.81 194 SER A O 1
ATOM 1514 N N . GLU A 1 195 ? -21.301 4.566 -11.570 1.00 51.66 195 GLU A N 1
ATOM 1515 C CA . GLU A 1 195 ? -22.671 4.049 -11.691 1.00 51.66 195 GLU A CA 1
ATOM 1516 C C . GLU A 1 195 ? -23.650 4.809 -10.785 1.00 51.66 195 GLU A C 1
ATOM 1518 O O . GLU A 1 195 ? -24.662 5.305 -11.264 1.00 51.66 195 GLU A O 1
ATOM 1523 N N . LEU A 1 196 ? -23.307 5.070 -9.516 1.00 50.75 196 LEU A N 1
ATOM 1524 C CA . LEU A 1 196 ? -24.117 5.923 -8.628 1.00 50.75 196 LEU A CA 1
ATOM 1525 C C . LEU A 1 196 ? -24.256 7.372 -9.128 1.00 50.75 196 LEU A C 1
ATOM 1527 O O . LEU A 1 196 ? -25.194 8.067 -8.734 1.00 50.75 196 LEU A O 1
ATOM 1531 N N . LYS A 1 197 ? -23.316 7.871 -9.944 1.00 47.75 197 LYS A N 1
ATOM 1532 C CA . LYS A 1 197 ? -23.433 9.205 -10.563 1.00 47.75 197 LYS A CA 1
ATOM 1533 C C . LYS A 1 197 ? -24.380 9.173 -11.757 1.00 47.75 197 LYS A C 1
ATOM 1535 O O . LYS A 1 197 ? -25.158 10.110 -11.903 1.00 47.75 197 LYS A O 1
ATOM 1540 N N . THR A 1 198 ? -24.307 8.123 -12.571 1.00 46.69 198 THR A N 1
ATOM 1541 C CA . THR A 1 198 ? -25.087 7.984 -13.803 1.00 46.69 198 THR A CA 1
ATOM 1542 C C . THR A 1 198 ? -26.529 7.544 -13.535 1.00 46.69 198 THR A C 1
ATOM 1544 O O . THR A 1 198 ? -27.443 8.143 -14.091 1.00 46.69 198 THR A O 1
ATOM 1547 N N . ASP A 1 199 ? -26.756 6.579 -12.641 1.00 47.66 199 ASP A N 1
ATOM 1548 C CA . ASP A 1 199 ? -28.080 5.966 -12.440 1.00 47.66 199 ASP A CA 1
ATOM 1549 C C . ASP A 1 199 ? -29.019 6.783 -11.544 1.00 47.66 199 ASP A C 1
ATOM 1551 O O . ASP A 1 199 ? -30.239 6.685 -11.669 1.00 47.66 199 ASP A O 1
ATOM 1555 N N . LEU A 1 200 ? -28.484 7.611 -10.641 1.00 51.16 200 LEU A N 1
ATOM 1556 C CA . LEU A 1 200 ? -29.300 8.420 -9.724 1.00 51.16 200 LEU A CA 1
ATOM 1557 C C . LEU A 1 200 ? -29.516 9.873 -10.196 1.00 51.16 200 LEU A C 1
ATOM 1559 O O . LEU A 1 200 ? -30.063 10.664 -9.430 1.00 51.16 200 LEU A O 1
ATOM 1563 N N . ASP A 1 201 ? -29.069 10.246 -11.405 1.00 44.00 201 ASP A N 1
ATOM 1564 C CA . ASP A 1 201 ? -29.124 11.622 -11.959 1.00 44.00 201 ASP A CA 1
ATOM 1565 C C . ASP A 1 201 ? -28.706 12.698 -10.931 1.00 44.00 201 ASP A C 1
ATOM 1567 O O . ASP A 1 201 ? -29.269 13.785 -10.766 1.00 44.00 201 ASP A O 1
ATOM 1571 N N . LEU A 1 202 ? -27.701 12.339 -10.135 1.00 47.31 202 LEU A N 1
ATOM 1572 C CA . LEU A 1 202 ? -27.336 13.046 -8.917 1.00 47.31 202 LEU A CA 1
ATOM 1573 C C . LEU A 1 202 ? -26.381 14.219 -9.179 1.00 47.31 202 LEU A C 1
ATOM 1575 O O . LEU A 1 202 ? -25.819 14.776 -8.230 1.00 47.31 202 LEU A O 1
ATOM 1579 N N . GLU A 1 203 ? -26.195 14.627 -10.433 1.00 46.50 203 GLU A N 1
ATOM 1580 C CA . GLU A 1 203 ? -25.393 15.799 -10.798 1.00 46.50 203 GLU A CA 1
ATOM 1581 C C . GLU A 1 203 ? -25.986 17.105 -10.238 1.00 46.50 203 GLU A C 1
ATOM 1583 O O . GLU A 1 203 ? -25.281 18.110 -10.114 1.00 46.50 203 GLU A O 1
ATOM 1588 N N . ARG A 1 204 ? -27.270 17.098 -9.838 1.00 47.31 204 ARG A N 1
ATOM 1589 C CA . ARG A 1 204 ? -28.023 18.294 -9.430 1.00 47.31 204 ARG A CA 1
ATOM 1590 C C . ARG A 1 204 ? -28.827 18.118 -8.136 1.00 47.31 204 ARG A C 1
ATOM 1592 O O . ARG A 1 204 ? -30.014 18.431 -8.099 1.00 47.31 204 ARG A O 1
ATOM 1599 N N . LEU A 1 205 ? -28.197 17.680 -7.042 1.00 42.88 205 LEU A N 1
ATOM 1600 C CA . LEU A 1 205 ? -28.859 17.789 -5.732 1.00 42.88 205 LEU A CA 1
ATOM 1601 C C . LEU A 1 205 ? -29.138 19.267 -5.390 1.00 42.88 205 LEU A C 1
ATOM 1603 O O . LEU A 1 205 ? -28.235 20.100 -5.534 1.00 42.88 205 LEU A O 1
ATOM 1607 N N . PRO A 1 206 ? -30.354 19.612 -4.923 1.00 38.31 206 PRO A N 1
ATOM 1608 C CA . PRO A 1 206 ? -30.680 20.972 -4.531 1.00 38.31 206 PRO A CA 1
ATOM 1609 C C . PRO A 1 206 ? -29.799 21.378 -3.348 1.00 38.31 206 PRO A C 1
ATOM 1611 O O . PRO A 1 206 ? -29.733 20.702 -2.324 1.00 38.31 206 PRO A O 1
ATOM 1614 N N . SER A 1 207 ? -29.095 22.492 -3.525 1.00 41.66 207 SER A N 1
ATOM 1615 C CA . SER A 1 207 ? -28.244 23.152 -2.535 1.00 41.66 207 SER A CA 1
ATOM 1616 C C . SER A 1 207 ? -29.079 23.584 -1.314 1.00 41.66 207 SER A C 1
ATOM 1618 O O . SER A 1 207 ? -29.528 24.727 -1.225 1.00 41.66 207 SER A O 1
ATOM 1620 N N . GLY A 1 208 ? -29.316 22.659 -0.384 1.00 37.69 208 GLY A N 1
ATOM 1621 C CA . GLY A 1 208 ? -30.002 22.873 0.890 1.00 37.69 208 GLY A CA 1
ATOM 1622 C C . GLY A 1 208 ? -29.024 22.747 2.059 1.00 37.69 208 GLY A C 1
ATOM 1623 O O . GLY A 1 208 ? -28.242 21.807 2.109 1.00 37.69 208 GLY A O 1
ATOM 1624 N N . LYS A 1 209 ? -29.047 23.734 2.961 1.00 41.81 209 LYS A N 1
ATOM 1625 C CA . LYS A 1 209 ? -28.097 24.009 4.059 1.00 41.81 209 LYS A CA 1
A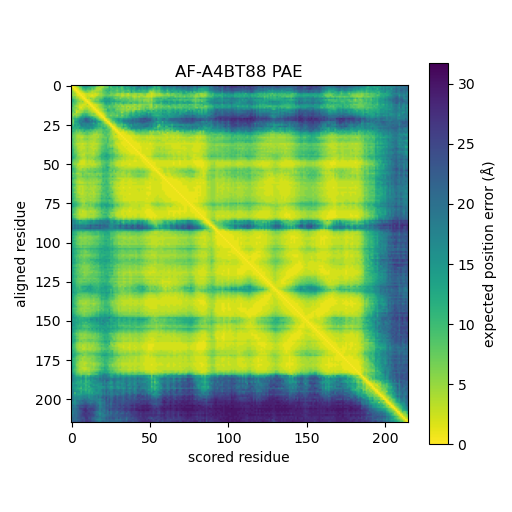TOM 1626 C C . LYS A 1 209 ? -27.517 22.764 4.770 1.00 41.81 209 LYS A C 1
ATOM 1628 O O . LYS A 1 209 ? -28.251 21.927 5.280 1.00 41.81 209 LYS A O 1
ATOM 1633 N N . PHE A 1 210 ? -26.188 22.753 4.894 1.00 45.22 210 PHE A N 1
ATOM 1634 C CA . PHE A 1 210 ? -25.299 21.693 5.405 1.00 45.22 210 PHE A CA 1
ATOM 1635 C C . PHE A 1 210 ? -25.463 21.274 6.882 1.00 45.22 210 PHE A C 1
ATOM 1637 O O . PHE A 1 210 ? -24.690 20.454 7.362 1.00 45.22 210 PHE A O 1
ATOM 1644 N N . ALA A 1 211 ? -26.438 21.810 7.617 1.00 41.06 211 ALA A N 1
ATOM 1645 C CA . ALA A 1 211 ? -26.530 21.625 9.070 1.00 41.06 211 ALA A CA 1
ATOM 1646 C C . ALA A 1 211 ? -27.232 20.327 9.522 1.00 41.06 211 ALA A C 1
ATOM 1648 O O . ALA A 1 211 ? -27.291 20.070 10.717 1.00 41.06 211 ALA A O 1
ATOM 1649 N N . ASN A 1 212 ? -27.766 19.512 8.604 1.00 33.78 212 ASN A N 1
ATOM 1650 C CA . ASN A 1 212 ? -28.654 18.394 8.959 1.00 33.78 212 ASN A CA 1
ATOM 1651 C C . ASN A 1 212 ? -28.092 16.991 8.660 1.00 33.78 212 ASN A C 1
ATOM 1653 O O . ASN A 1 212 ? -28.873 16.048 8.585 1.00 33.78 212 ASN A O 1
ATOM 1657 N N . ASN A 1 213 ? -26.778 16.824 8.469 1.00 34.47 213 ASN A N 1
ATOM 1658 C CA . ASN A 1 213 ? -26.204 15.520 8.095 1.00 34.47 213 ASN A CA 1
ATOM 1659 C C . ASN A 1 213 ? -25.466 14.785 9.232 1.00 34.47 213 ASN A C 1
ATOM 1661 O O . ASN A 1 213 ? -24.647 13.913 8.952 1.00 34.47 213 ASN A O 1
ATOM 1665 N N . ASP A 1 214 ? -25.776 15.118 10.488 1.00 33.28 214 ASP A N 1
ATOM 1666 C CA . ASP A 1 214 ? -25.360 14.345 11.664 1.00 33.28 214 ASP A CA 1
ATOM 1667 C C . ASP A 1 214 ? -26.511 13.432 12.119 1.00 33.28 214 ASP A C 1
ATOM 1669 O O . ASP A 1 214 ? -27.437 13.868 12.805 1.00 33.28 214 ASP A O 1
ATOM 1673 N N . LEU A 1 215 ? -26.442 12.158 11.714 1.00 33.53 215 LEU A N 1
ATOM 1674 C CA . LEU A 1 215 ? -27.201 11.028 12.272 1.00 33.53 215 LEU A CA 1
ATOM 1675 C C . LEU A 1 215 ? -26.258 9.844 12.558 1.00 33.53 215 LEU A C 1
ATOM 1677 O O . LEU A 1 215 ? -25.387 9.501 11.713 1.00 33.53 215 LEU A O 1
#

Mean predicted aligned error: 9.85 Å

Sequence (215 aa):
MRRSGAYLGNEGWCIGLELREGRCHSAQGTDEVLARVLPRAGRLTDAALLVRMDSDFDSGKLFGAIAEASAERQRGGGAPIEVLIKWNPRGGGAETIIERALGDITLVWRHPREGKRTAVFEDTLERRGHNGTVIRLRRVLALTERTIDRHGQHLITAKYDLADFLTTLDAKTVDAETIIALYCDHGTHEQFHSELKTDLDLERLPSGKFANNDL

Nearest PDB structures (foldseek):
  3hx8-assembly2_C  TM=4.315E-01  e=7.783E-02  Mesorhizobium loti
  7rec-assembly1_G-2  TM=5.343E-01  e=9.587E-01  Homo sapiens
  5ien-assembly1_A  TM=2.794E-01  e=5.070E-02  synthetic construct
  7ury-assembly1_A  TM=5.700E-01  e=2.125E+00  Homo sapiens
  8uso-assembly1_A  TM=4.547E-01  e=1.384E+00  Homo sapiens

pLDDT: mean 79.41, std 18.48, range [33.28, 97.25]

Secondary structure (DSSP, 8-state):
-EEEEEEETTTTEEEEEEEE-TTS-TTTTHHHHHHHHHHHHHHH-SS-EEEEE-GGG--HHHHHHHHHHHHHHHHTTPPPEEEEEEE---SSHHHHHHHHHHH-TT--EEEEETTEEEEEEEEEEEEE-TTS-EEEEEEEEEEEEEEE-TTSPEEEEEEEEEEEEEE---TTTS-HHHHHHHHHTTHHHHHHHHHHHHHTTGGG-----GGG---

Organism: NCBI:txid314278

Radius of gyration: 19.75 Å; Cα contacts (8 Å, |Δi|>4): 320; chains: 1; bounding box: 52×37×55 Å

Solvent-accessible surface area (backbone atoms only — not comparable to full-atom values): 12583 Å² total; per-residue (Å²): 104,40,77,52,73,42,64,47,74,98,84,55,46,76,69,46,79,45,86,38,67,64,86,62,58,80,46,68,65,43,47,61,50,47,67,60,34,51,62,53,54,54,75,74,42,73,64,71,42,74,50,74,47,55,44,70,53,78,42,29,50,43,56,36,49,45,50,51,52,16,51,53,36,38,75,72,73,40,47,52,47,38,42,40,31,42,43,66,76,82,74,85,56,52,60,60,52,49,54,52,54,74,70,39,87,84,63,66,72,45,68,90,45,90,45,33,38,38,36,70,52,73,54,76,47,77,37,53,17,79,86,64,48,78,43,77,27,44,30,40,35,40,40,36,43,31,37,34,52,100,85,69,48,75,46,96,61,68,46,77,48,72,46,35,34,42,24,64,70,49,72,90,82,44,50,66,68,53,55,54,47,63,53,60,60,47,56,60,55,58,48,50,62,47,47,58,43,65,79,62,67,55,89,66,70,78,95,66,81,86,83,78,81,84,128

Foldseek 3Di:
DDKDWDADDLVGHTQDIDDDDPPDQPQPCVLVVCLVRLVVNVVVDLDEAEAEEEQSNPALQNVQSQQVSQVVCVVVVGHGYKYKYKHDDDDDPVVVVVVVLVPDPPWDWDDPDPQKIKTKDWDWDWHQHPVRDIDIWIKIKMKMWGQADPVRDGDPDIDIDIIIMTIPDDCVVAPSVRSVVVNVSCVVVVVVVVCCCPVVVPPDDPPDDRPPRDD